Protein AF-A0A7U9DP30-F1 (afdb_monomer_lite)

Organism: NCBI:txid1200984

Foldseek 3Di:
DVQLVVQVVVVDLLSSLCSLLVPLQFDQFQFDLDLVVLVVSLVSLVVSLVVQDDDPVCLLSLLSSLLSNLQSCGLPQDVSNVVSLVSSCVSCVVVVDLSSNLSSLSSVLSQQLNFAQSLVVLLVSLVSQLVSCVVPVVLSSNLSSLLSNLLSCLQLVVVVSNVVSLVVNVVSCVVVVPVVSVLLSLLLVLANLLQPQDPDPCSLVVSLVSLVVSLVVCVVVSRNRCNQQQSLLQNQLSCLQVVHQRDADLPDRNDPVSLLRVLSVCVVVVNLVVSVVSLVPDDQRGSTLQNQSSLLSSLVSCLVNLPLVSLVVSLVRLVSSQSTFHSSSSSRHTNYHSVVSNVSSVVSNVD

Sequence (351 aa):
MTAVQAAEETGDAELTARVIGAYDVPANWTRSDDPALARRLVDAAERTLGALPEGPATEAARCRLLATVALESRGVRSPRGPRAAAEAEGIARRLDDPALLAFALNGVFMQSCTRAGLAPRRDTIGAELVALGARHGLVNYEVLGHLIRLQARSARADFTAADEHATAVDRLAERHERPLVAVFTAWYLALRRAATAGPSAGSHDRAEAAYRSAAARLDGAGMPGLERGLLPLALLGLRLAHGRPAEVDPGADWGPYRPWAEPFALLAEGRGTEARNALRALAEPPPDLLYEALCCAEAALALALDDRPALRRTHDRLLPASGELAGAGSGLLTFGPVDGWLGAIRRALEA

pLDDT: mean 93.94, std 6.69, range [62.94, 98.88]

Structure (mmCIF, N/CA/C/O backbone):
data_AF-A0A7U9DP30-F1
#
_entry.id   AF-A0A7U9DP30-F1
#
loop_
_atom_site.group_PDB
_atom_site.id
_atom_site.type_symbol
_atom_site.label_atom_id
_atom_site.label_alt_id
_atom_site.label_comp_id
_atom_site.label_asym_id
_atom_site.label_entity_id
_atom_site.label_seq_id
_atom_site.pdbx_PDB_ins_code
_atom_site.Cartn_x
_atom_site.Cartn_y
_atom_site.Cartn_z
_atom_site.occupancy
_atom_site.B_iso_or_equiv
_atom_site.auth_seq_id
_atom_site.auth_comp_id
_atom_site.auth_asym_id
_atom_site.auth_atom_id
_atom_site.pdbx_PDB_model_num
ATOM 1 N N . MET A 1 1 ? -4.407 19.926 15.589 1.00 64.38 1 MET A N 1
ATOM 2 C CA . MET A 1 1 ? -3.521 20.002 16.778 1.00 64.38 1 MET A CA 1
ATOM 3 C C . MET A 1 1 ? -4.094 20.833 17.898 1.00 64.38 1 MET A C 1
ATOM 5 O O . MET A 1 1 ? -4.039 20.364 19.020 1.00 64.38 1 MET A O 1
ATOM 9 N N . THR A 1 2 ? -4.659 22.006 17.618 1.00 75.69 2 THR A N 1
ATOM 10 C CA . THR A 1 2 ? -5.193 22.923 18.638 1.00 75.69 2 THR A CA 1
ATOM 11 C C . THR A 1 2 ? -6.136 22.253 19.642 1.00 75.69 2 THR A C 1
ATOM 13 O O . THR A 1 2 ? -5.998 22.501 20.828 1.00 75.69 2 THR A O 1
ATOM 16 N N . ALA A 1 3 ? -7.011 21.333 19.213 1.00 78.06 3 ALA A N 1
ATOM 17 C CA . ALA A 1 3 ? -7.881 20.587 20.133 1.00 78.06 3 ALA A CA 1
ATOM 18 C C . ALA A 1 3 ? -7.135 19.573 21.029 1.00 78.06 3 ALA A C 1
ATOM 20 O O . ALA A 1 3 ? -7.465 19.448 22.200 1.00 78.06 3 ALA A O 1
ATOM 21 N N . VAL A 1 4 ? -6.126 18.865 20.498 1.00 77.00 4 VAL A N 1
ATOM 22 C CA . VAL A 1 4 ? -5.321 17.893 21.270 1.00 77.00 4 VAL A CA 1
ATOM 23 C C . VAL A 1 4 ? -4.427 18.618 22.271 1.00 77.00 4 VAL A C 1
ATOM 25 O O . VAL A 1 4 ? -4.379 18.223 23.425 1.00 77.00 4 VAL A O 1
ATOM 28 N N . GLN A 1 5 ? -3.785 19.714 21.855 1.00 78.25 5 GLN A N 1
ATOM 29 C CA . GLN A 1 5 ? -2.962 20.539 22.744 1.00 78.25 5 GLN A CA 1
ATOM 30 C C . GLN A 1 5 ? -3.802 21.162 23.859 1.00 78.25 5 GLN A C 1
ATOM 32 O O . GLN A 1 5 ? -3.441 21.041 25.021 1.00 78.25 5 GLN A O 1
ATOM 37 N N . ALA A 1 6 ? -4.959 21.738 23.519 1.00 76.94 6 ALA A N 1
ATOM 38 C CA . ALA A 1 6 ? -5.877 22.278 24.516 1.00 76.94 6 ALA A CA 1
ATOM 39 C C . ALA A 1 6 ? -6.366 21.199 25.497 1.00 76.94 6 ALA A C 1
ATOM 41 O O . ALA A 1 6 ? -6.540 21.489 26.674 1.00 76.94 6 ALA A O 1
ATOM 42 N N . ALA A 1 7 ? -6.569 19.956 25.041 1.00 76.44 7 ALA A N 1
ATOM 43 C CA . ALA A 1 7 ? -6.918 18.845 25.923 1.00 76.44 7 ALA A CA 1
ATOM 44 C C . ALA A 1 7 ? -5.744 18.442 26.834 1.00 76.44 7 ALA A C 1
ATOM 46 O O . ALA A 1 7 ? -5.948 18.319 28.040 1.00 76.44 7 ALA A O 1
ATOM 47 N N . GLU A 1 8 ? -4.521 18.323 26.302 1.00 82.38 8 GLU A N 1
ATOM 48 C CA . GLU A 1 8 ? -3.313 18.053 27.101 1.00 82.38 8 GLU A CA 1
ATOM 49 C C . GLU A 1 8 ? -3.095 19.133 28.183 1.00 82.38 8 GLU A C 1
ATOM 51 O O . GLU A 1 8 ? -2.752 18.803 29.317 1.00 82.38 8 GLU A O 1
ATOM 56 N N . GLU A 1 9 ? -3.358 20.409 27.874 1.00 84.75 9 GLU A N 1
ATOM 57 C CA . GLU A 1 9 ? -3.250 21.541 28.812 1.00 84.75 9 GLU A CA 1
ATOM 58 C C . GLU A 1 9 ? -4.217 21.452 30.005 1.00 84.75 9 GLU A C 1
ATOM 60 O O . GLU A 1 9 ? -3.952 22.044 31.052 1.00 84.75 9 GLU A O 1
ATOM 65 N N . THR A 1 10 ? -5.313 20.691 29.894 1.00 79.88 10 THR A N 1
ATOM 66 C CA . THR A 1 10 ? -6.238 20.470 31.020 1.00 79.88 10 THR A CA 1
ATOM 67 C C . THR A 1 10 ? -5.691 19.511 32.079 1.00 79.88 10 THR A C 1
ATOM 69 O O . THR A 1 10 ? -6.198 19.493 33.199 1.00 79.88 10 THR A O 1
ATOM 72 N N . GLY A 1 11 ? -4.689 18.692 31.736 1.00 75.81 11 GLY A N 1
ATOM 73 C CA . GLY A 1 11 ? -4.186 17.616 32.595 1.00 75.81 11 GLY A CA 1
ATOM 74 C C . GLY A 1 11 ? -5.136 16.418 32.760 1.00 75.81 11 GLY A C 1
ATOM 75 O O . GLY A 1 11 ? -4.788 15.474 33.467 1.00 75.81 11 GLY A O 1
ATOM 76 N N . ASP A 1 12 ? -6.307 16.417 32.113 1.00 84.44 12 ASP A N 1
ATOM 77 C CA . ASP A 1 12 ? -7.263 15.305 32.132 1.00 84.44 12 ASP A CA 1
ATOM 78 C C . ASP A 1 12 ? -6.925 14.289 31.023 1.00 84.44 12 ASP A C 1
ATOM 80 O O . ASP A 1 12 ? -7.166 14.507 29.826 1.00 84.44 12 ASP A O 1
ATOM 84 N N . ALA A 1 13 ? -6.345 13.156 31.428 1.00 77.94 13 ALA A N 1
ATOM 85 C CA . ALA A 1 13 ? -5.939 12.088 30.517 1.00 77.94 13 ALA A CA 1
ATOM 86 C C . ALA A 1 13 ? -7.133 11.405 29.828 1.00 77.94 13 ALA A C 1
ATOM 88 O O . ALA A 1 13 ? -7.023 11.018 28.664 1.00 77.94 13 ALA A O 1
ATOM 89 N N . GLU A 1 14 ? -8.287 11.290 30.491 1.00 75.88 14 GLU A N 1
ATOM 90 C CA . GLU A 1 14 ? -9.484 10.692 29.891 1.00 75.88 14 GLU A CA 1
ATOM 91 C C . GLU A 1 14 ? -10.106 11.628 28.851 1.00 75.88 14 GLU A C 1
ATOM 93 O O . GLU A 1 14 ? -10.483 11.187 27.761 1.00 75.88 14 GLU A O 1
ATOM 98 N N . LEU A 1 15 ? -10.174 12.932 29.143 1.00 81.75 15 LEU A N 1
ATOM 99 C CA . LEU A 1 15 ? -10.595 13.940 28.170 1.00 81.75 15 LEU A CA 1
ATOM 100 C C . LEU A 1 15 ? -9.667 13.958 26.955 1.00 81.75 15 LEU A C 1
ATOM 102 O O . LEU A 1 15 ? -10.147 13.937 25.820 1.00 81.75 15 LEU A O 1
ATOM 106 N N . THR A 1 16 ? -8.355 13.938 27.182 1.00 78.69 16 THR A N 1
ATOM 107 C CA . THR A 1 16 ? -7.357 13.894 26.107 1.00 78.69 16 THR A CA 1
ATOM 108 C C . THR A 1 16 ? -7.518 12.636 25.254 1.00 78.69 16 THR A C 1
ATOM 110 O O . THR A 1 16 ? -7.549 12.726 24.025 1.00 78.69 16 THR A O 1
ATOM 113 N N . ALA A 1 17 ? -7.730 11.473 25.880 1.00 71.69 17 ALA A N 1
ATOM 114 C CA . ALA A 1 17 ? -7.980 10.219 25.174 1.00 71.69 17 ALA A CA 1
ATOM 115 C C . ALA A 1 17 ? -9.238 10.279 24.298 1.00 71.69 17 ALA A C 1
ATOM 117 O O . ALA A 1 17 ? -9.214 9.824 23.151 1.00 71.69 17 ALA A O 1
ATOM 118 N N . ARG A 1 18 ? -10.323 10.890 24.796 1.00 78.62 18 ARG A N 1
ATOM 119 C CA . ARG A 1 18 ? -11.538 11.115 24.000 1.00 78.62 18 ARG A CA 1
ATOM 120 C C . ARG A 1 18 ? -11.264 12.003 22.791 1.00 78.62 18 ARG A C 1
ATOM 122 O O . ARG A 1 18 ? -11.704 11.662 21.702 1.00 78.62 18 ARG A O 1
ATOM 129 N N . VAL A 1 19 ? -10.529 13.105 22.956 1.00 82.31 19 VAL A N 1
ATOM 130 C CA . VAL A 1 19 ? -10.223 14.039 21.857 1.00 82.31 19 VAL A CA 1
ATOM 131 C C . VAL A 1 19 ? -9.338 13.389 20.789 1.00 82.31 19 VAL A C 1
ATOM 133 O O . VAL A 1 19 ? -9.596 13.559 19.599 1.00 82.31 19 VAL A O 1
ATOM 136 N N . ILE A 1 20 ? -8.328 12.616 21.193 1.00 80.50 20 ILE A N 1
ATOM 137 C CA . ILE A 1 20 ? -7.451 11.887 20.265 1.00 80.50 20 ILE A CA 1
ATOM 138 C C . ILE A 1 20 ? -8.232 10.797 19.513 1.00 80.50 20 ILE A C 1
ATOM 140 O O . ILE A 1 20 ? -8.084 10.657 18.301 1.00 80.50 20 ILE A O 1
ATOM 144 N N . GLY A 1 21 ? -9.087 10.049 20.216 1.00 71.25 21 GLY A N 1
ATOM 145 C CA . GLY A 1 21 ? -9.860 8.932 19.665 1.00 71.25 21 GLY A CA 1
ATOM 146 C C . GLY A 1 21 ? -11.191 9.305 19.000 1.00 71.25 21 GLY A C 1
ATOM 147 O O . GLY A 1 21 ? -11.950 8.396 18.659 1.00 71.25 21 GLY A O 1
ATOM 148 N N . ALA A 1 22 ? -11.507 10.600 18.866 1.00 72.06 22 ALA A N 1
ATOM 149 C CA . ALA A 1 22 ? -12.763 11.092 18.286 1.00 72.06 22 ALA A CA 1
ATOM 150 C C . ALA A 1 22 ? -12.740 11.201 16.751 1.00 72.06 22 ALA A C 1
ATOM 152 O O . ALA A 1 22 ? -13.797 11.326 16.133 1.00 72.06 22 ALA A O 1
ATOM 153 N N . TYR A 1 23 ? -11.561 11.167 16.122 1.00 62.94 23 TYR A N 1
ATOM 154 C CA . TYR A 1 23 ? -11.445 11.222 14.665 1.00 62.94 23 TYR A CA 1
ATOM 155 C C . TYR A 1 23 ? -11.710 9.840 14.057 1.00 62.94 23 TYR A C 1
ATOM 157 O O . TYR A 1 23 ? -10.818 9.004 13.977 1.00 62.94 23 TYR A O 1
ATOM 165 N N . ASP A 1 24 ? -12.950 9.625 13.615 1.00 64.12 24 ASP A N 1
ATOM 166 C CA . ASP A 1 24 ? -13.451 8.345 13.090 1.00 64.12 24 ASP A CA 1
ATOM 167 C C . ASP A 1 24 ? -13.462 8.282 11.545 1.00 64.12 24 ASP A C 1
ATOM 169 O O . ASP A 1 24 ? -14.330 7.666 10.923 1.00 64.12 24 ASP A O 1
ATOM 173 N N . VAL A 1 25 ? -12.530 8.992 10.896 1.00 78.31 25 VAL A N 1
ATOM 174 C CA . VAL A 1 25 ? -12.340 8.928 9.437 1.00 78.31 25 VAL A CA 1
ATOM 175 C C . VAL A 1 25 ? -11.270 7.876 9.143 1.00 78.31 25 VAL A C 1
ATOM 177 O O . VAL A 1 25 ? -10.103 8.116 9.460 1.00 78.31 25 VAL A O 1
ATOM 180 N N . PRO A 1 26 ? -11.620 6.727 8.537 1.00 86.12 26 PRO A N 1
ATOM 181 C CA . PRO A 1 26 ? -10.658 5.655 8.352 1.00 86.12 26 PRO A CA 1
ATOM 182 C C . PRO A 1 26 ? -9.576 6.007 7.325 1.00 86.12 26 PRO A C 1
ATOM 184 O O . PRO A 1 26 ? -9.831 6.630 6.292 1.00 86.12 26 PRO A O 1
ATOM 187 N N . ALA A 1 27 ? -8.356 5.554 7.586 1.00 90.69 27 ALA A N 1
ATOM 188 C CA . ALA A 1 27 ? -7.211 5.708 6.704 1.00 90.69 27 ALA A CA 1
ATOM 189 C C . ALA A 1 27 ? -7.112 4.555 5.695 1.00 90.69 27 ALA A C 1
ATOM 191 O O . ALA A 1 27 ? -6.973 3.400 6.095 1.00 90.69 27 ALA A O 1
ATOM 192 N N . ASN A 1 28 ? -7.084 4.873 4.395 1.00 92.88 28 ASN A N 1
ATOM 193 C CA . ASN A 1 28 ? -6.850 3.899 3.316 1.00 92.88 28 ASN A CA 1
ATOM 194 C C . ASN A 1 28 ? -5.409 3.916 2.753 1.00 92.88 28 ASN A C 1
ATOM 196 O O . ASN A 1 28 ? -5.013 3.017 2.015 1.00 92.88 28 ASN A O 1
ATOM 200 N N . TRP A 1 29 ? -4.611 4.940 3.077 1.00 94.62 29 TRP A N 1
ATOM 201 C CA . TRP A 1 29 ? -3.264 5.123 2.525 1.00 94.62 29 TRP A CA 1
ATOM 202 C C . TRP A 1 29 ? -2.186 5.115 3.610 1.00 94.62 29 TRP A C 1
ATOM 204 O O . TRP A 1 29 ? -2.364 5.675 4.693 1.00 94.62 29 TRP A O 1
ATOM 214 N N . THR A 1 30 ? -1.054 4.479 3.305 1.00 92.38 30 THR A N 1
ATOM 215 C CA . THR A 1 30 ? 0.023 4.154 4.257 1.00 92.38 30 THR A CA 1
ATOM 216 C C . THR A 1 30 ? 1.071 5.250 4.436 1.00 92.38 30 THR A C 1
ATOM 218 O O . THR A 1 30 ? 1.985 5.091 5.243 1.00 92.38 30 THR A O 1
ATOM 221 N N . ARG A 1 31 ? 0.941 6.375 3.726 1.00 92.31 31 ARG A N 1
ATOM 222 C CA . ARG A 1 31 ? 1.735 7.585 3.963 1.00 92.31 31 ARG A CA 1
ATOM 223 C C . ARG A 1 31 ? 0.829 8.703 4.459 1.00 92.31 31 ARG A C 1
ATOM 225 O O . ARG A 1 31 ? -0.186 8.983 3.834 1.00 92.31 31 ARG A O 1
ATOM 232 N N . SER A 1 32 ? 1.221 9.343 5.559 1.00 89.88 32 SER A N 1
ATOM 233 C CA . SER A 1 32 ? 0.498 10.502 6.087 1.00 89.88 32 SER A CA 1
ATOM 234 C C . SER A 1 32 ? 0.688 11.735 5.203 1.00 89.88 32 SER A C 1
ATOM 236 O O . SER A 1 32 ? 1.800 11.992 4.734 1.00 89.88 32 SER A O 1
ATOM 238 N N . ASP A 1 33 ? -0.377 12.516 5.029 1.00 88.62 33 ASP A N 1
ATOM 239 C CA . ASP A 1 33 ? -0.339 13.806 4.334 1.00 88.62 33 ASP A CA 1
ATOM 240 C C . ASP A 1 33 ? 0.503 14.844 5.096 1.00 88.62 33 ASP A C 1
ATOM 242 O O . ASP A 1 33 ? 1.203 15.648 4.480 1.00 88.62 33 ASP A O 1
ATOM 246 N N . ASP A 1 34 ? 0.520 14.758 6.433 1.00 90.62 34 ASP A N 1
ATOM 247 C CA . ASP A 1 34 ? 1.389 15.543 7.315 1.00 90.62 34 ASP A CA 1
ATOM 248 C C . ASP A 1 34 ? 2.145 14.618 8.298 1.00 90.62 34 ASP A C 1
ATOM 250 O O . ASP A 1 34 ? 1.657 14.290 9.387 1.00 90.62 34 ASP A O 1
ATOM 254 N N . PRO A 1 35 ? 3.371 14.183 7.946 1.00 90.31 35 PRO A N 1
ATOM 255 C CA . PRO A 1 35 ? 4.203 13.351 8.817 1.00 90.31 35 PRO A CA 1
ATOM 256 C C . PRO A 1 35 ? 4.652 14.043 10.113 1.00 90.31 35 PRO A C 1
ATOM 258 O O . PRO A 1 35 ? 5.028 13.376 11.078 1.00 90.31 35 PRO A O 1
ATOM 261 N N . ALA A 1 36 ? 4.687 15.379 10.160 1.00 91.38 36 ALA A N 1
ATOM 262 C CA . ALA A 1 36 ? 5.014 16.099 11.388 1.00 91.38 36 ALA A CA 1
ATOM 263 C C . ALA A 1 36 ? 3.826 16.086 12.353 1.00 91.38 36 ALA A C 1
ATOM 265 O O . ALA A 1 36 ? 4.015 15.873 13.549 1.00 91.38 36 ALA A O 1
ATOM 266 N N . LEU A 1 37 ? 2.612 16.257 11.830 1.00 90.19 37 LEU A N 1
ATOM 267 C CA . LEU A 1 37 ? 1.373 16.097 12.580 1.00 90.19 37 LEU A CA 1
ATOM 268 C C . LEU A 1 37 ? 1.208 14.678 13.118 1.00 90.19 37 LEU A C 1
ATOM 270 O O . LEU A 1 37 ? 0.979 14.533 14.316 1.00 90.19 37 LEU A O 1
ATOM 274 N N . ALA A 1 38 ? 1.395 13.663 12.271 1.00 91.94 38 ALA A N 1
ATOM 275 C CA . ALA A 1 38 ? 1.294 12.261 12.674 1.00 91.94 38 ALA A CA 1
ATOM 276 C C . ALA A 1 38 ? 2.233 11.938 13.848 1.00 91.94 38 ALA A C 1
ATOM 278 O O . ALA A 1 38 ? 1.795 11.401 14.861 1.00 91.94 38 ALA A O 1
ATOM 279 N N . ARG A 1 39 ? 3.505 12.366 13.776 1.00 93.38 39 ARG A N 1
ATOM 280 C CA . ARG A 1 39 ? 4.471 12.191 14.879 1.00 93.38 39 ARG A CA 1
ATOM 281 C C . ARG A 1 39 ? 4.012 12.856 16.173 1.00 93.38 39 ARG A C 1
ATOM 283 O O . ARG A 1 39 ? 4.007 12.207 17.209 1.00 93.38 39 ARG A O 1
ATOM 290 N N . ARG A 1 40 ? 3.570 14.118 16.113 1.00 93.25 40 ARG A N 1
ATOM 291 C CA . ARG A 1 40 ? 3.063 14.818 17.305 1.00 93.25 40 ARG A CA 1
ATOM 292 C C . ARG A 1 40 ? 1.852 14.116 17.917 1.00 93.25 40 ARG A C 1
ATOM 294 O O . ARG A 1 40 ? 1.726 14.105 19.136 1.00 93.25 40 ARG A O 1
ATOM 301 N N . LEU A 1 41 ? 0.974 13.554 17.085 1.00 92.69 41 LEU A N 1
ATOM 302 C CA . LEU A 1 41 ? -0.206 12.823 17.539 1.00 92.69 41 LEU A CA 1
ATOM 303 C C . LEU A 1 41 ? 0.170 11.492 18.204 1.00 92.69 41 LEU A C 1
ATOM 305 O O . LEU A 1 41 ? -0.377 11.182 19.259 1.00 92.69 41 LEU A O 1
ATOM 309 N N . VAL A 1 42 ? 1.139 10.756 17.648 1.00 94.88 42 VAL A N 1
ATOM 310 C CA . VAL A 1 42 ? 1.708 9.555 18.287 1.00 94.88 42 VAL A CA 1
ATOM 311 C C . VAL A 1 42 ? 2.325 9.909 19.638 1.00 94.88 42 VAL A C 1
ATOM 313 O O . VAL A 1 42 ? 1.983 9.282 20.636 1.00 94.88 42 VAL A O 1
ATOM 316 N N . ASP A 1 43 ? 3.166 10.944 19.695 1.00 94.81 43 ASP A N 1
ATOM 317 C CA . ASP A 1 43 ? 3.830 11.345 20.938 1.00 94.81 43 ASP A CA 1
ATOM 318 C C . ASP A 1 43 ? 2.810 11.760 22.017 1.00 94.81 43 ASP A C 1
ATOM 320 O O . ASP A 1 43 ? 2.985 11.442 23.193 1.00 94.81 43 ASP A O 1
ATOM 324 N N . ALA A 1 44 ? 1.736 12.463 21.632 1.00 94.06 44 ALA A N 1
ATOM 325 C CA . ALA A 1 44 ? 0.640 12.811 22.538 1.00 94.06 44 ALA A CA 1
ATOM 326 C C . ALA A 1 44 ? -0.107 11.565 23.025 1.00 94.06 44 ALA A C 1
ATOM 328 O O . ALA A 1 44 ? -0.290 11.396 24.227 1.00 94.06 44 ALA A O 1
ATOM 329 N N . ALA A 1 45 ? -0.464 10.651 22.119 1.00 94.44 45 ALA A N 1
ATOM 330 C CA . ALA A 1 45 ? -1.161 9.422 22.476 1.00 94.44 45 ALA A CA 1
ATOM 331 C C . ALA A 1 45 ? -0.331 8.532 23.420 1.00 94.44 45 ALA A C 1
ATOM 333 O O . ALA A 1 45 ? -0.875 7.994 24.381 1.00 94.44 45 ALA A O 1
ATOM 334 N N . GLU A 1 46 ? 0.982 8.418 23.200 1.00 95.44 46 GLU A N 1
ATOM 335 C CA . GLU A 1 46 ? 1.896 7.677 24.080 1.00 95.44 46 GLU A CA 1
ATOM 336 C C . GLU A 1 46 ? 2.009 8.327 25.471 1.00 95.44 46 GLU A C 1
ATOM 338 O O . GLU A 1 46 ? 1.969 7.621 26.481 1.00 95.44 46 GLU A O 1
ATOM 343 N N . ARG A 1 47 ? 2.078 9.666 25.555 1.00 95.62 47 ARG A N 1
ATOM 344 C CA . ARG A 1 47 ? 2.033 10.374 26.848 1.00 95.62 47 ARG A CA 1
ATOM 345 C C . ARG A 1 47 ? 0.713 10.139 27.576 1.00 95.62 47 ARG A C 1
ATOM 347 O O . ARG A 1 47 ? 0.729 9.834 28.766 1.00 95.62 47 ARG A O 1
ATOM 354 N N . THR A 1 48 ? -0.416 10.241 26.874 1.00 94.75 48 THR A N 1
ATOM 355 C CA . THR A 1 48 ? -1.739 9.987 27.458 1.00 94.75 48 THR A CA 1
ATOM 356 C C . THR A 1 48 ? -1.871 8.539 27.926 1.00 94.75 48 THR A C 1
ATOM 358 O O . THR A 1 48 ? -2.378 8.311 29.019 1.00 94.75 48 THR A O 1
ATOM 361 N N . LEU A 1 49 ? -1.354 7.564 27.167 1.00 95.06 49 LEU A N 1
ATOM 362 C CA . LEU A 1 49 ? -1.317 6.154 27.575 1.00 95.06 49 LEU A CA 1
ATOM 363 C C . LEU A 1 49 ? -0.549 5.946 28.883 1.00 95.06 49 LEU A C 1
ATOM 365 O O . LEU A 1 49 ? -0.985 5.153 29.711 1.00 95.06 49 LEU A O 1
ATOM 369 N N . GLY A 1 50 ? 0.569 6.653 29.074 1.00 94.50 50 GLY A N 1
ATOM 370 C CA . GLY A 1 50 ? 1.363 6.581 30.304 1.00 94.50 50 GLY A CA 1
ATOM 371 C C . GLY A 1 50 ? 0.701 7.229 31.526 1.00 94.50 50 GLY A C 1
ATOM 372 O O . GLY A 1 50 ? 1.057 6.890 32.650 1.00 94.50 50 GLY A O 1
ATOM 373 N N . ALA A 1 51 ? -0.251 8.144 31.317 1.00 93.81 51 ALA A N 1
ATOM 374 C CA . ALA A 1 51 ? -0.979 8.842 32.378 1.00 93.81 51 ALA A CA 1
ATOM 375 C C . ALA A 1 51 ? -2.369 8.245 32.672 1.00 93.81 51 ALA A C 1
ATOM 377 O O . ALA A 1 51 ? -2.998 8.615 33.664 1.00 93.81 51 ALA A O 1
ATOM 378 N N . LEU A 1 52 ? -2.869 7.353 31.811 1.00 93.06 52 LEU A N 1
ATOM 379 C CA . LEU A 1 52 ? -4.195 6.757 31.943 1.00 93.06 52 LEU A CA 1
ATOM 380 C C . LEU A 1 52 ? -4.223 5.778 33.137 1.00 93.06 52 LEU A C 1
ATOM 382 O O . LEU A 1 52 ? -3.371 4.888 33.193 1.00 93.06 52 LEU A O 1
ATOM 386 N N . PRO A 1 53 ? -5.195 5.880 34.065 1.00 90.75 53 PRO A N 1
ATOM 387 C CA . PRO A 1 53 ? -5.336 4.914 35.152 1.00 90.75 53 PRO A CA 1
ATOM 388 C C . PRO A 1 53 ? -5.534 3.492 34.623 1.00 90.75 53 PRO A C 1
ATOM 390 O O . PRO A 1 53 ? -6.245 3.285 33.638 1.00 90.75 53 PRO A O 1
ATOM 393 N N . GLU A 1 54 ? -4.950 2.501 35.292 1.00 88.69 54 GLU A N 1
ATOM 394 C CA . GLU A 1 54 ? -5.219 1.097 34.983 1.00 88.69 54 GLU A CA 1
ATOM 395 C C . GLU A 1 54 ? -6.597 0.686 35.514 1.00 88.69 54 GLU A C 1
ATOM 397 O O . GLU A 1 54 ? -6.942 0.950 36.667 1.00 88.69 54 GLU A O 1
ATOM 402 N N . GLY A 1 55 ? -7.386 0.007 34.683 1.00 88.00 55 GLY A N 1
ATOM 403 C CA . GLY A 1 55 ? -8.629 -0.620 35.114 1.00 88.00 55 GLY A CA 1
ATOM 404 C C . GLY A 1 55 ? -9.640 -0.819 33.985 1.00 88.00 55 GLY A C 1
ATOM 405 O O . GLY A 1 55 ? -9.483 -0.260 32.899 1.00 88.00 55 GLY A O 1
ATOM 406 N N . PRO A 1 56 ? -10.720 -1.580 34.236 1.00 88.44 56 PRO A N 1
ATOM 407 C CA . PRO A 1 56 ? -11.736 -1.869 33.221 1.00 88.44 56 PRO A CA 1
ATOM 408 C C . PRO A 1 56 ? -12.409 -0.610 32.652 1.00 88.44 56 PRO A C 1
ATOM 410 O O . PRO A 1 56 ? -12.754 -0.563 31.476 1.00 88.44 56 PRO A O 1
ATOM 413 N N . ALA A 1 57 ? -12.564 0.437 33.472 1.00 89.75 57 ALA A N 1
ATOM 414 C CA . ALA A 1 57 ? -13.217 1.684 33.071 1.00 89.75 57 ALA A CA 1
ATOM 415 C C . ALA A 1 57 ? -12.450 2.455 31.977 1.00 89.75 57 ALA A C 1
ATOM 417 O O . ALA A 1 57 ? -13.057 3.215 31.226 1.00 89.75 57 ALA A O 1
ATOM 418 N N . THR A 1 58 ? -11.135 2.248 31.861 1.00 92.38 58 THR A N 1
ATOM 419 C CA . THR A 1 58 ? -10.263 2.972 30.925 1.00 92.38 58 THR A CA 1
ATOM 420 C C . THR A 1 58 ? -9.822 2.118 29.732 1.00 92.38 58 THR A C 1
ATOM 422 O O . THR A 1 58 ? -9.188 2.644 28.814 1.00 92.38 58 THR A O 1
ATOM 425 N N . GLU A 1 59 ? -10.187 0.829 29.670 1.00 94.25 59 GLU A N 1
ATOM 426 C CA . GLU A 1 59 ? -9.759 -0.080 28.592 1.00 94.25 59 GLU A CA 1
ATOM 427 C C . GLU A 1 59 ? -10.180 0.415 27.200 1.00 94.25 59 GLU A C 1
ATOM 429 O O . GLU A 1 59 ? -9.381 0.378 26.263 1.00 94.25 59 GLU A O 1
ATOM 434 N N . ALA A 1 60 ? -11.396 0.951 27.056 1.00 94.12 60 ALA A N 1
ATOM 435 C CA . ALA A 1 60 ? -11.858 1.500 25.781 1.00 94.12 60 ALA A CA 1
ATOM 436 C C . ALA A 1 60 ? -11.021 2.716 25.336 1.00 94.12 60 ALA A C 1
ATOM 438 O O . ALA A 1 60 ? -10.662 2.837 24.163 1.00 94.12 60 ALA A O 1
ATOM 439 N N . ALA A 1 61 ? -10.661 3.600 26.272 1.00 94.62 61 ALA A N 1
ATOM 440 C CA . ALA A 1 61 ? -9.804 4.754 26.002 1.00 94.62 61 ALA A CA 1
ATOM 441 C C . ALA A 1 61 ? -8.375 4.319 25.639 1.00 94.62 61 ALA A C 1
ATOM 443 O O . ALA A 1 61 ? -7.814 4.804 24.654 1.00 94.62 61 ALA A O 1
ATOM 444 N N . ARG A 1 62 ? -7.820 3.340 26.367 1.00 96.88 62 ARG A N 1
ATOM 445 C CA . ARG A 1 62 ? -6.522 2.723 26.059 1.00 96.88 62 ARG A CA 1
ATOM 446 C C . ARG A 1 62 ? -6.509 2.141 24.646 1.00 96.88 62 ARG A C 1
ATOM 448 O O . ARG A 1 62 ? -5.584 2.407 23.883 1.00 96.88 62 ARG A O 1
ATOM 455 N N . CYS A 1 63 ? -7.548 1.393 24.282 1.00 96.62 63 CYS A N 1
ATOM 456 C CA . CYS A 1 63 ? -7.692 0.817 22.950 1.00 96.62 63 CYS A CA 1
ATOM 457 C C . CYS A 1 63 ? -7.682 1.888 21.856 1.00 96.62 63 CYS A C 1
ATOM 459 O O . CYS A 1 63 ? -6.967 1.739 20.867 1.00 96.62 63 CYS A O 1
ATOM 461 N N . ARG A 1 64 ? -8.435 2.983 22.035 1.00 95.75 64 ARG A N 1
ATOM 462 C CA . ARG A 1 64 ? -8.455 4.094 21.070 1.00 95.75 64 ARG A CA 1
ATOM 463 C C . ARG A 1 64 ? -7.076 4.724 20.916 1.00 95.75 64 ARG A C 1
ATOM 465 O O . ARG A 1 64 ? -6.612 4.888 19.796 1.00 95.75 64 ARG A O 1
ATOM 472 N N . LEU A 1 65 ? -6.389 5.012 22.018 1.00 96.38 65 LEU A N 1
ATOM 473 C CA . LEU A 1 65 ? -5.043 5.582 21.970 1.00 96.38 65 LEU A CA 1
ATOM 474 C C . LEU A 1 65 ? -4.048 4.660 21.245 1.00 96.38 65 LEU A C 1
ATOM 476 O O . LEU A 1 65 ? -3.296 5.122 20.389 1.00 96.38 65 LEU A O 1
ATOM 480 N N . LEU A 1 66 ? -4.069 3.355 21.531 1.00 97.88 66 LEU A N 1
ATOM 481 C CA . LEU A 1 66 ? -3.218 2.369 20.855 1.00 97.88 66 LEU A CA 1
ATOM 482 C C . LEU A 1 66 ? -3.547 2.245 19.361 1.00 97.88 66 LEU A C 1
ATOM 484 O O . LEU A 1 66 ? -2.637 2.198 18.534 1.00 97.88 66 LEU A O 1
ATOM 488 N N . ALA A 1 67 ? -4.831 2.239 18.998 1.00 96.69 67 ALA A N 1
ATOM 489 C CA . ALA A 1 67 ? -5.259 2.238 17.603 1.00 96.69 67 ALA A CA 1
ATOM 490 C C . ALA A 1 67 ? -4.798 3.512 16.869 1.00 96.69 67 ALA A C 1
ATOM 492 O O . ALA A 1 67 ? -4.312 3.416 15.742 1.00 96.69 67 ALA A O 1
ATOM 493 N N . THR A 1 68 ? -4.831 4.680 17.522 1.00 95.69 68 THR A N 1
ATOM 494 C CA . THR A 1 68 ? -4.254 5.918 16.979 1.00 95.69 68 THR A CA 1
ATOM 495 C C . THR A 1 68 ? -2.742 5.802 16.792 1.00 95.69 68 THR A C 1
ATOM 497 O O . THR A 1 68 ? -2.241 6.131 15.718 1.00 95.69 68 THR A O 1
ATOM 500 N N . VAL A 1 69 ? -1.998 5.289 17.781 1.00 97.00 69 VAL A N 1
ATOM 501 C CA . VAL A 1 69 ? -0.546 5.053 17.643 1.00 97.00 69 VAL A CA 1
ATOM 502 C C . VAL A 1 69 ? -0.260 4.125 16.461 1.00 97.00 69 VAL A C 1
ATOM 504 O O . VAL A 1 69 ? 0.641 4.398 15.666 1.00 97.00 69 VAL A O 1
ATOM 507 N N . ALA A 1 70 ? -1.038 3.052 16.311 1.00 96.94 70 ALA A N 1
ATOM 508 C CA . ALA A 1 70 ? -0.922 2.120 15.199 1.00 96.94 70 ALA A CA 1
ATOM 509 C C . ALA A 1 70 ? -1.182 2.789 13.844 1.00 96.94 70 ALA A C 1
ATOM 511 O O . ALA A 1 70 ? -0.404 2.601 12.909 1.00 96.94 70 ALA A O 1
ATOM 512 N N . LEU A 1 71 ? -2.249 3.578 13.729 1.00 95.31 71 LEU A N 1
ATOM 513 C CA . LEU A 1 71 ? -2.631 4.245 12.488 1.00 95.31 71 LEU A CA 1
ATOM 514 C C . LEU A 1 71 ? -1.617 5.324 12.093 1.00 95.31 71 LEU A C 1
ATOM 516 O O . LEU A 1 71 ? -1.153 5.351 10.954 1.00 95.31 71 LEU A O 1
ATOM 520 N N . GLU A 1 72 ? -1.219 6.180 13.030 1.00 95.00 72 GLU A N 1
ATOM 521 C CA . GLU A 1 72 ? -0.363 7.338 12.751 1.00 95.00 72 GLU A CA 1
ATOM 522 C C . GLU A 1 72 ? 1.125 6.980 12.633 1.00 95.00 72 GLU A C 1
ATOM 524 O O . GLU A 1 72 ? 1.901 7.718 12.026 1.00 95.00 72 GLU A O 1
ATOM 529 N N . SER A 1 73 ? 1.523 5.795 13.110 1.00 95.44 73 SER A N 1
ATOM 530 C CA . SER A 1 73 ? 2.857 5.222 12.867 1.00 95.44 73 SER A CA 1
ATOM 531 C C . SER A 1 73 ? 2.984 4.503 11.511 1.00 95.44 73 SER A C 1
ATOM 533 O O . SER A 1 73 ? 3.970 3.798 11.277 1.00 95.44 73 SER A O 1
ATOM 535 N N . ARG A 1 74 ? 1.988 4.609 10.620 1.00 93.88 74 ARG A N 1
ATOM 536 C CA . ARG A 1 74 ? 2.004 4.004 9.272 1.00 93.88 74 ARG A CA 1
ATOM 537 C C . ARG A 1 74 ? 3.228 4.417 8.452 1.00 93.88 74 ARG A C 1
ATOM 539 O O . ARG A 1 74 ? 3.702 5.549 8.539 1.00 93.88 74 ARG A O 1
ATOM 546 N N . GLY A 1 75 ? 3.739 3.490 7.642 1.00 92.12 75 GLY A N 1
ATOM 547 C CA . GLY A 1 75 ? 4.864 3.749 6.738 1.00 92.12 75 GLY A CA 1
ATOM 548 C C . GLY A 1 75 ? 6.212 3.987 7.434 1.00 92.12 75 GLY A C 1
ATOM 549 O O . GLY A 1 75 ? 7.186 4.334 6.768 1.00 92.12 75 GLY A O 1
ATOM 550 N N . VAL A 1 76 ? 6.305 3.784 8.755 1.00 92.12 76 VAL A N 1
ATOM 551 C CA . VAL A 1 76 ? 7.548 3.910 9.530 1.00 92.12 76 VAL A CA 1
ATOM 552 C C . VAL A 1 76 ? 8.020 2.531 9.983 1.00 92.12 76 VAL A C 1
ATOM 554 O O . VAL A 1 76 ? 7.273 1.756 10.576 1.00 92.12 76 VAL A O 1
ATOM 557 N N . ARG A 1 77 ? 9.297 2.216 9.737 1.00 92.44 77 ARG A N 1
ATOM 558 C CA . ARG A 1 77 ? 9.918 0.952 10.165 1.00 92.44 77 ARG A CA 1
ATOM 559 C C . ARG A 1 77 ? 10.209 0.987 11.668 1.00 92.44 77 ARG A C 1
ATOM 561 O O . ARG A 1 77 ? 11.296 1.358 12.096 1.00 92.44 77 ARG A O 1
ATOM 568 N N . SER A 1 78 ? 9.221 0.618 12.473 1.00 92.31 78 SER A N 1
ATOM 569 C CA . SER A 1 78 ? 9.323 0.596 13.933 1.00 92.31 78 SER A CA 1
ATOM 570 C C . SER A 1 78 ? 8.451 -0.517 14.513 1.00 92.31 78 SER A C 1
ATOM 572 O O . SER A 1 78 ? 7.359 -0.752 13.998 1.00 92.31 78 SER A O 1
ATOM 574 N N . PRO A 1 79 ? 8.863 -1.183 15.610 1.00 93.94 79 PRO A N 1
ATOM 575 C CA . PRO A 1 79 ? 8.005 -2.150 16.289 1.00 93.94 79 PRO A CA 1
ATOM 576 C C . PRO A 1 79 ? 6.823 -1.493 17.020 1.00 93.94 79 PRO A C 1
ATOM 578 O O . PRO A 1 79 ? 5.914 -2.209 17.432 1.00 93.94 79 PRO A O 1
ATOM 581 N N . ARG A 1 80 ? 6.822 -0.161 17.201 1.00 94.12 80 ARG A N 1
ATOM 582 C CA . ARG A 1 80 ? 5.781 0.563 17.954 1.00 94.12 80 ARG A CA 1
ATOM 583 C C . ARG A 1 80 ? 4.396 0.396 17.331 1.00 94.12 80 ARG A C 1
ATOM 585 O O . ARG A 1 80 ? 3.491 -0.078 18.007 1.00 94.12 80 ARG A O 1
ATOM 592 N N . GLY A 1 81 ? 4.266 0.696 16.037 1.00 96.12 81 GLY A N 1
ATOM 593 C CA . GLY A 1 81 ? 3.000 0.589 15.305 1.00 96.12 81 GLY A CA 1
ATOM 594 C C . GLY A 1 81 ? 2.390 -0.818 15.364 1.00 96.12 81 GLY A C 1
ATOM 595 O O . GLY A 1 81 ? 1.269 -0.960 15.850 1.00 96.12 81 GLY A O 1
ATOM 596 N N . PRO A 1 82 ? 3.114 -1.880 14.954 1.00 96.88 82 PRO A N 1
ATOM 597 C CA . PRO A 1 82 ? 2.592 -3.247 14.992 1.00 96.88 82 PRO A CA 1
ATOM 598 C C . PRO A 1 82 ? 2.223 -3.744 16.396 1.00 96.88 82 PRO A C 1
ATOM 600 O O . PRO A 1 82 ? 1.249 -4.481 16.538 1.00 96.88 82 PRO A O 1
ATOM 603 N N . ARG A 1 83 ? 2.971 -3.346 17.437 1.00 97.75 83 ARG A N 1
ATOM 604 C CA . ARG A 1 83 ? 2.638 -3.693 18.830 1.00 97.75 83 ARG A CA 1
ATOM 605 C C . ARG A 1 83 ? 1.354 -3.010 19.282 1.00 97.75 83 ARG A C 1
ATOM 607 O O . ARG A 1 83 ? 0.472 -3.686 19.799 1.00 97.75 83 ARG A O 1
ATOM 614 N N . ALA A 1 84 ? 1.234 -1.707 19.028 1.00 98.19 84 ALA A N 1
ATOM 615 C CA . ALA A 1 84 ? 0.034 -0.952 19.362 1.00 98.19 84 ALA A CA 1
ATOM 616 C C . ALA A 1 84 ? -1.200 -1.498 18.623 1.00 98.19 84 ALA A C 1
ATOM 618 O O . ALA A 1 84 ? -2.256 -1.646 19.229 1.00 98.19 84 ALA A O 1
ATOM 619 N N . ALA A 1 85 ? -1.048 -1.895 17.354 1.00 98.12 85 ALA A N 1
ATOM 620 C CA . ALA A 1 85 ? -2.121 -2.506 16.569 1.00 98.12 85 ALA A CA 1
ATOM 621 C C . ALA A 1 85 ? -2.614 -3.822 17.189 1.00 98.12 85 ALA A C 1
ATOM 623 O O . ALA A 1 85 ? -3.816 -4.012 17.356 1.00 98.12 85 ALA A O 1
ATOM 624 N N . ALA A 1 86 ? -1.687 -4.715 17.553 1.00 98.31 86 ALA A N 1
ATOM 625 C CA . ALA A 1 86 ? -2.023 -6.005 18.152 1.00 98.31 86 ALA A CA 1
ATOM 626 C C . ALA A 1 86 ? -2.678 -5.852 19.535 1.00 98.31 86 ALA A C 1
ATOM 628 O O . ALA A 1 86 ? -3.631 -6.563 19.852 1.00 98.31 86 ALA A O 1
ATOM 629 N N . GLU A 1 87 ? -2.190 -4.918 20.356 1.00 98.38 87 GLU A N 1
ATOM 630 C CA . GLU A 1 87 ? -2.769 -4.654 21.675 1.00 98.38 87 GLU A CA 1
ATOM 631 C C . GLU A 1 87 ? -4.165 -4.022 21.562 1.00 98.38 87 GLU A C 1
ATOM 633 O O . GLU A 1 87 ? -5.087 -4.471 22.243 1.00 98.38 87 GLU A O 1
ATOM 638 N N . ALA A 1 88 ? -4.349 -3.047 20.663 1.00 98.31 88 ALA A N 1
ATOM 639 C CA . ALA A 1 88 ? -5.651 -2.439 20.394 1.00 98.31 88 ALA A CA 1
ATOM 640 C C . ALA A 1 88 ? -6.673 -3.475 19.908 1.00 98.31 88 ALA A C 1
ATOM 642 O O . ALA A 1 88 ? -7.767 -3.558 20.458 1.00 98.31 88 ALA A O 1
ATOM 643 N N . GLU A 1 89 ? -6.310 -4.313 18.931 1.00 98.56 89 GLU A N 1
ATOM 644 C CA . GLU A 1 89 ? -7.182 -5.389 18.449 1.00 98.56 89 GLU A CA 1
ATOM 645 C C . GLU A 1 89 ? -7.564 -6.342 19.591 1.00 98.56 89 GLU A C 1
ATOM 647 O O . GLU A 1 89 ? -8.738 -6.667 19.771 1.00 98.56 89 GLU A O 1
ATOM 652 N N . GLY A 1 90 ? -6.588 -6.746 20.409 1.00 98.25 90 GLY A N 1
ATOM 653 C CA . GLY A 1 90 ? -6.823 -7.621 21.553 1.00 98.25 90 GLY A CA 1
ATOM 654 C C . GLY A 1 90 ? -7.774 -7.019 22.590 1.00 98.25 90 GLY A C 1
ATOM 655 O O . GLY A 1 90 ? -8.620 -7.740 23.117 1.00 98.25 90 GLY A O 1
ATOM 656 N N . ILE A 1 91 ? -7.655 -5.722 22.895 1.00 97.88 91 ILE A N 1
ATOM 657 C CA . ILE A 1 91 ? -8.574 -5.027 23.811 1.00 97.88 91 ILE A CA 1
ATOM 658 C C . ILE A 1 91 ? -9.969 -4.925 23.187 1.00 97.88 91 ILE A C 1
ATOM 660 O O . ILE A 1 91 ? -10.944 -5.320 23.823 1.00 97.88 91 ILE A O 1
ATOM 664 N N . ALA A 1 92 ? -10.073 -4.465 21.938 1.00 97.62 92 ALA A N 1
ATOM 665 C CA . ALA A 1 92 ? -11.354 -4.297 21.257 1.00 97.62 92 ALA A CA 1
ATOM 666 C C . ALA A 1 92 ? -12.154 -5.606 21.184 1.00 97.62 92 ALA A C 1
ATOM 668 O O . ALA A 1 92 ? -13.351 -5.614 21.462 1.00 97.62 92 ALA A O 1
ATOM 669 N N . ARG A 1 93 ? -11.483 -6.730 20.890 1.00 97.94 93 ARG A N 1
ATOM 670 C CA . ARG A 1 93 ? -12.119 -8.057 20.874 1.00 97.94 93 ARG A CA 1
ATOM 671 C C . ARG A 1 93 ? -12.618 -8.503 22.250 1.00 97.94 93 ARG A C 1
ATOM 673 O O . ARG A 1 93 ? -13.640 -9.171 22.314 1.00 97.94 93 ARG A O 1
ATOM 680 N N . ARG A 1 94 ? -11.926 -8.157 23.345 1.00 97.38 94 ARG A N 1
ATOM 681 C CA . ARG A 1 94 ? -12.386 -8.485 24.711 1.00 97.38 94 ARG A CA 1
ATOM 682 C C . ARG A 1 94 ? -13.579 -7.643 25.149 1.00 97.38 94 ARG A C 1
ATOM 684 O O . ARG A 1 94 ? -14.426 -8.149 25.875 1.00 97.38 94 ARG A O 1
ATOM 691 N N . LEU A 1 95 ? -13.615 -6.378 24.735 1.00 96.94 95 LEU A N 1
ATOM 692 C CA . LEU A 1 95 ? -14.704 -5.458 25.061 1.00 96.94 95 LEU A CA 1
ATOM 693 C C . LEU A 1 95 ? -15.979 -5.721 24.247 1.00 96.94 95 LEU A C 1
ATOM 695 O O . LEU A 1 95 ? -17.027 -5.206 24.619 1.00 96.94 95 LEU A O 1
ATOM 699 N N . ASP A 1 96 ? -15.888 -6.504 23.165 1.00 95.56 96 ASP A N 1
ATOM 700 C CA . ASP A 1 96 ? -17.000 -6.823 22.255 1.00 95.56 96 ASP A CA 1
ATOM 701 C C . ASP A 1 96 ? -17.725 -5.564 21.731 1.00 95.56 96 ASP A C 1
ATOM 703 O O . ASP A 1 96 ? -18.941 -5.539 21.552 1.00 95.56 96 ASP A O 1
ATOM 707 N N . ASP A 1 97 ? -16.961 -4.489 21.494 1.00 94.94 97 ASP A N 1
ATOM 708 C CA . ASP A 1 97 ? -17.446 -3.232 20.913 1.00 94.94 97 ASP A CA 1
ATOM 709 C C . ASP A 1 97 ? -17.136 -3.206 19.399 1.00 94.94 97 ASP A C 1
ATOM 711 O O . ASP A 1 97 ? -15.966 -3.089 19.009 1.00 94.94 97 ASP A O 1
ATOM 715 N N . PRO A 1 98 ? -18.159 -3.280 18.522 1.00 95.38 98 PRO A N 1
ATOM 716 C CA . PRO A 1 98 ? -17.977 -3.287 17.073 1.00 95.38 98 PRO A CA 1
ATOM 717 C C . PRO A 1 98 ? -17.300 -2.033 16.515 1.00 95.38 98 PRO A C 1
ATOM 719 O O . PRO A 1 98 ? -16.484 -2.130 15.601 1.00 95.38 98 PRO A O 1
ATOM 722 N N . ALA A 1 99 ? -17.616 -0.848 17.038 1.00 93.94 99 ALA A N 1
ATOM 723 C CA . ALA A 1 99 ? -17.026 0.392 16.539 1.00 93.94 99 ALA A CA 1
ATOM 724 C C . ALA A 1 99 ? -15.548 0.474 16.933 1.00 93.94 99 ALA A C 1
ATOM 726 O O . ALA A 1 99 ? -14.696 0.856 16.128 1.00 93.94 99 ALA A O 1
ATOM 727 N N . LEU A 1 100 ? -15.230 0.053 18.158 1.00 95.56 100 LEU A N 1
ATOM 728 C CA . LEU A 1 100 ? -13.858 0.013 18.643 1.00 95.56 100 LEU A CA 1
ATOM 729 C C . LEU A 1 100 ? -13.012 -1.026 17.896 1.00 95.56 100 LEU A C 1
ATOM 731 O O . LEU A 1 100 ? -11.858 -0.749 17.562 1.00 95.56 100 LEU A O 1
ATOM 735 N N . LEU A 1 101 ? -13.587 -2.192 17.583 1.00 98.19 101 LEU A N 1
ATOM 736 C CA . LEU A 1 101 ? -12.927 -3.209 16.768 1.00 98.19 101 LEU A CA 1
ATOM 737 C C . LEU A 1 101 ? -12.674 -2.707 15.344 1.00 98.19 101 LEU A C 1
ATOM 739 O O . LEU A 1 101 ? -11.568 -2.884 14.837 1.00 98.19 101 LEU A O 1
ATOM 743 N N . ALA A 1 102 ? -13.641 -2.026 14.723 1.00 97.50 102 ALA A N 1
ATOM 744 C CA . ALA A 1 102 ? -13.462 -1.438 13.396 1.00 97.50 102 ALA A CA 1
ATOM 745 C C . ALA A 1 102 ? -12.298 -0.429 13.370 1.00 97.50 102 ALA A C 1
ATOM 747 O O . ALA A 1 102 ? -11.432 -0.490 12.491 1.00 97.50 102 ALA A O 1
ATOM 748 N N . PHE A 1 103 ? -12.223 0.441 14.384 1.00 96.25 103 PHE A N 1
ATOM 749 C CA . PHE A 1 103 ? -11.134 1.408 14.538 1.00 96.25 103 PHE A CA 1
ATOM 750 C C . PHE A 1 103 ? -9.773 0.724 14.741 1.00 96.25 103 PHE A C 1
ATOM 752 O O . PHE A 1 103 ? -8.797 1.058 14.064 1.00 96.25 103 PHE A O 1
ATOM 759 N N . ALA A 1 104 ? -9.703 -0.293 15.607 1.00 97.94 104 ALA A N 1
ATOM 760 C CA . ALA A 1 104 ? -8.482 -1.068 15.824 1.00 97.94 104 ALA A CA 1
ATOM 761 C C . ALA A 1 104 ? -8.017 -1.785 14.543 1.00 97.94 104 ALA A C 1
ATOM 763 O O . ALA A 1 104 ? -6.833 -1.729 14.198 1.00 97.94 104 ALA A O 1
ATOM 764 N N . LEU A 1 105 ? -8.940 -2.389 13.787 1.00 98.56 105 LEU A N 1
ATOM 765 C CA . LEU A 1 105 ? -8.646 -3.065 12.521 1.00 98.56 105 LEU A CA 1
ATOM 766 C C . LEU A 1 105 ? -8.099 -2.110 11.451 1.00 98.56 105 LEU A C 1
ATOM 768 O O . LEU A 1 105 ? -7.273 -2.529 10.637 1.00 98.56 105 LEU A O 1
ATOM 772 N N . ASN A 1 106 ? -8.464 -0.822 11.469 1.00 97.88 106 ASN A N 1
ATOM 773 C CA . ASN A 1 106 ? -7.824 0.157 10.592 1.00 97.88 106 ASN A CA 1
ATOM 774 C C . ASN A 1 106 ? -6.329 0.325 10.921 1.00 97.88 106 ASN A C 1
ATOM 776 O O . ASN A 1 106 ? -5.500 0.334 10.006 1.00 97.88 106 ASN A O 1
ATOM 780 N N . GLY A 1 107 ? -5.973 0.391 12.207 1.00 96.94 107 GLY A N 1
ATOM 781 C CA . GLY A 1 107 ? -4.579 0.383 12.658 1.00 96.94 107 GLY A CA 1
ATOM 782 C C . GLY A 1 107 ? -3.847 -0.903 12.257 1.00 96.94 107 GLY A C 1
ATOM 783 O O . GLY A 1 107 ? -2.730 -0.845 11.741 1.00 96.94 107 GLY A O 1
ATOM 784 N N . VAL A 1 108 ? -4.492 -2.066 12.402 1.00 98.44 108 VAL A N 1
ATOM 785 C CA . VAL A 1 108 ? -3.939 -3.361 11.959 1.00 98.44 108 VAL A CA 1
ATOM 786 C C . VAL A 1 108 ? -3.680 -3.370 10.450 1.00 98.44 108 VAL A C 1
ATOM 788 O O . VAL A 1 108 ? -2.613 -3.812 10.017 1.00 98.44 108 VAL A O 1
ATOM 791 N N . PHE A 1 109 ? -4.603 -2.838 9.646 1.00 98.50 109 PHE A N 1
ATOM 792 C CA . PHE A 1 109 ? -4.416 -2.683 8.204 1.00 98.50 109 PHE A CA 1
ATOM 793 C C . PHE A 1 109 ? -3.212 -1.785 7.879 1.00 98.50 109 PHE A C 1
ATOM 795 O O . PHE A 1 109 ? -2.335 -2.201 7.117 1.00 98.50 109 PHE A O 1
ATOM 802 N N . MET A 1 110 ? -3.089 -0.615 8.509 1.00 97.06 110 MET A N 1
ATOM 803 C CA . MET A 1 110 ? -1.942 0.286 8.309 1.00 97.06 110 MET A CA 1
ATOM 804 C C . MET A 1 110 ? -0.590 -0.359 8.650 1.00 97.06 110 MET A C 1
ATOM 806 O O . MET A 1 110 ? 0.433 0.013 8.079 1.00 97.06 110 MET A O 1
ATOM 810 N N . GLN A 1 111 ? -0.585 -1.360 9.533 1.00 97.38 111 GLN A N 1
ATOM 811 C CA . GLN A 1 111 ? 0.607 -2.099 9.963 1.00 97.38 111 GLN A CA 1
ATOM 812 C C . GLN A 1 111 ? 0.782 -3.455 9.253 1.00 97.38 111 GLN A C 1
ATOM 814 O O . GLN A 1 111 ? 1.623 -4.271 9.635 1.00 97.38 111 GLN A O 1
ATOM 819 N N . SER A 1 112 ? 0.020 -3.701 8.185 1.00 97.06 112 SER A N 1
ATOM 820 C CA . SER A 1 112 ? 0.047 -4.944 7.397 1.00 97.06 112 SER A CA 1
ATOM 821 C C . SER A 1 112 ? 0.827 -4.826 6.075 1.00 97.06 112 SER A C 1
ATOM 823 O O . SER A 1 112 ? 0.614 -5.602 5.142 1.00 97.06 112 SER A O 1
ATOM 825 N N . CYS A 1 113 ? 1.755 -3.866 6.006 1.00 94.50 113 CYS A N 1
ATOM 826 C CA . CYS A 1 113 ? 2.659 -3.630 4.871 1.00 94.50 113 CYS A CA 1
ATOM 827 C C . CYS A 1 113 ? 4.146 -3.735 5.271 1.00 94.50 113 CYS A C 1
ATOM 829 O O . CYS A 1 113 ? 5.017 -3.143 4.647 1.00 94.50 113 CYS A O 1
ATOM 831 N N . THR A 1 114 ? 4.457 -4.464 6.349 1.00 93.25 114 THR A N 1
ATOM 832 C CA . THR A 1 114 ? 5.817 -4.539 6.922 1.00 93.25 114 THR A CA 1
ATOM 833 C C . THR A 1 114 ? 6.820 -5.334 6.088 1.00 93.25 114 THR A C 1
ATOM 835 O O . THR A 1 114 ? 8.022 -5.175 6.288 1.00 93.25 114 THR A O 1
ATOM 838 N N . ARG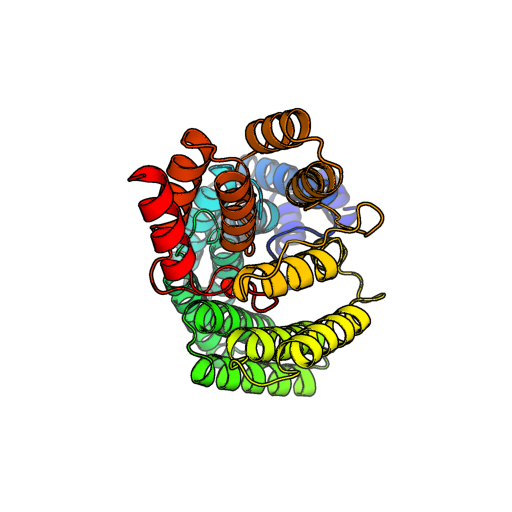 A 1 115 ? 6.335 -6.177 5.173 1.00 95.81 115 ARG A N 1
ATOM 839 C CA . ARG A 1 115 ? 7.107 -6.929 4.178 1.00 95.81 115 ARG A CA 1
ATOM 840 C C . ARG A 1 115 ? 6.224 -7.248 2.971 1.00 95.81 115 ARG A C 1
ATOM 842 O O . ARG A 1 115 ? 5.000 -7.136 3.063 1.00 95.81 115 ARG A O 1
ATOM 849 N N . ALA A 1 116 ? 6.841 -7.740 1.901 1.00 98.38 116 ALA A N 1
ATOM 850 C CA . ALA A 1 116 ? 6.128 -8.245 0.737 1.00 98.38 116 ALA A CA 1
ATOM 851 C C . ALA A 1 116 ? 5.204 -9.428 1.084 1.00 98.38 116 ALA A C 1
ATOM 853 O O . ALA A 1 116 ? 5.477 -10.176 2.032 1.00 98.38 116 ALA A O 1
ATOM 854 N N . GLY A 1 117 ? 4.142 -9.625 0.300 1.00 98.25 117 GLY A N 1
ATOM 855 C CA . GLY A 1 117 ? 3.331 -10.851 0.333 1.00 98.25 117 GLY A CA 1
ATOM 856 C C . GLY A 1 117 ? 2.331 -10.900 1.485 1.00 98.25 117 GLY A C 1
ATOM 857 O O . GLY A 1 117 ? 2.073 -11.949 2.079 1.00 98.25 117 GLY A O 1
ATOM 858 N N . LEU A 1 118 ? 1.840 -9.728 1.892 1.00 98.25 118 LEU A N 1
ATOM 859 C CA . LEU A 1 118 ? 0.854 -9.576 2.964 1.00 98.25 118 LEU A CA 1
ATOM 860 C C . LEU A 1 118 ? -0.563 -9.311 2.434 1.00 98.25 118 LEU A C 1
ATOM 862 O O . LEU A 1 118 ? -1.471 -9.062 3.230 1.00 98.25 118 LEU A O 1
ATOM 866 N N . ALA A 1 119 ? -0.789 -9.412 1.119 1.00 98.38 119 ALA A N 1
ATOM 867 C CA . ALA A 1 119 ? -2.115 -9.239 0.534 1.00 98.38 119 ALA A CA 1
ATOM 868 C C . ALA A 1 119 ? -3.175 -10.188 1.133 1.00 98.38 119 ALA A C 1
ATOM 870 O O . ALA A 1 119 ? -4.247 -9.693 1.480 1.00 98.38 119 ALA A O 1
ATOM 871 N N . PRO A 1 120 ? -2.909 -11.491 1.378 1.00 98.38 120 PRO A N 1
ATOM 872 C CA . PRO A 1 120 ? -3.898 -12.369 2.009 1.00 98.38 120 PRO A CA 1
ATOM 873 C C . PRO A 1 120 ? -4.318 -11.906 3.409 1.00 98.38 120 PRO A C 1
ATOM 875 O O . PRO A 1 120 ? -5.492 -11.976 3.758 1.00 98.38 120 PRO A O 1
ATOM 878 N N . ARG A 1 121 ? -3.377 -11.378 4.204 1.00 98.31 121 ARG A N 1
ATOM 879 C CA . ARG A 1 121 ? -3.685 -10.825 5.532 1.00 98.31 121 ARG A CA 1
ATOM 880 C C . ARG A 1 121 ? -4.588 -9.598 5.420 1.00 98.31 121 ARG A C 1
ATOM 882 O O . ARG A 1 121 ? -5.526 -9.464 6.200 1.00 98.31 121 ARG A O 1
ATOM 889 N N . ARG A 1 122 ? -4.305 -8.715 4.457 1.00 98.62 122 ARG A N 1
ATOM 890 C CA . ARG A 1 122 ? -5.132 -7.535 4.176 1.00 98.62 122 ARG A CA 1
ATOM 891 C C . ARG A 1 122 ? -6.545 -7.925 3.751 1.00 98.62 122 ARG A C 1
ATOM 893 O O . ARG A 1 122 ? -7.491 -7.350 4.275 1.00 98.62 122 ARG A O 1
ATOM 900 N N . ASP A 1 123 ? -6.699 -8.937 2.895 1.00 98.81 123 ASP A N 1
ATOM 901 C CA . ASP A 1 123 ? -8.020 -9.436 2.476 1.00 98.81 123 ASP A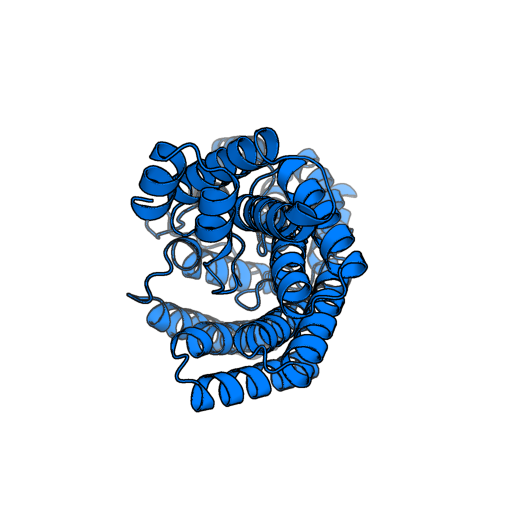 CA 1
ATOM 902 C C . ASP A 1 123 ? -8.862 -9.905 3.675 1.00 98.81 123 ASP A C 1
ATOM 904 O O . ASP A 1 123 ? -10.030 -9.533 3.771 1.00 98.81 123 ASP A O 1
ATOM 908 N N . THR A 1 124 ? -8.266 -10.627 4.634 1.00 98.75 124 THR A N 1
ATOM 909 C CA . THR A 1 124 ? -8.957 -11.037 5.871 1.00 98.75 124 THR A CA 1
ATOM 910 C C . THR A 1 124 ? -9.431 -9.838 6.694 1.00 98.75 124 THR A C 1
ATOM 912 O O . THR A 1 124 ? -10.589 -9.807 7.108 1.00 98.75 124 THR A O 1
ATOM 915 N N . ILE A 1 125 ? -8.571 -8.831 6.897 1.00 98.75 125 ILE A N 1
ATOM 916 C CA . ILE A 1 125 ? -8.929 -7.608 7.638 1.00 98.75 125 ILE A CA 1
ATOM 917 C C . ILE A 1 125 ? -10.078 -6.876 6.934 1.00 98.75 125 ILE A C 1
ATOM 919 O O . ILE A 1 125 ? -11.055 -6.483 7.567 1.00 98.75 125 ILE A O 1
ATOM 923 N N . GLY A 1 126 ? -9.985 -6.726 5.611 1.00 98.75 126 GLY A N 1
ATOM 924 C CA . GLY A 1 126 ? -11.026 -6.085 4.817 1.00 98.75 126 GLY A CA 1
ATOM 925 C C . GLY A 1 126 ? -12.352 -6.852 4.854 1.00 98.75 126 GLY A C 1
ATOM 926 O O . GLY A 1 126 ? -13.412 -6.238 4.926 1.00 98.75 126 GLY A O 1
ATOM 927 N N . ALA A 1 127 ? -12.320 -8.188 4.855 1.00 98.88 127 ALA A N 1
ATOM 928 C CA . ALA A 1 127 ? -13.522 -9.014 4.972 1.00 98.88 127 ALA A CA 1
ATOM 929 C C . ALA A 1 127 ? -14.220 -8.841 6.325 1.00 98.88 127 ALA A C 1
ATOM 931 O O . ALA A 1 127 ? -15.445 -8.722 6.361 1.00 98.88 127 ALA A O 1
ATOM 932 N N . GLU A 1 128 ? -13.451 -8.773 7.411 1.00 98.69 128 GLU A N 1
ATOM 933 C CA . GLU A 1 128 ? -13.989 -8.512 8.744 1.00 98.69 128 GLU A CA 1
ATOM 934 C C . GLU A 1 128 ? -14.598 -7.107 8.838 1.00 98.69 128 GLU A C 1
ATOM 936 O O . GLU A 1 128 ? -15.725 -6.966 9.307 1.00 98.69 128 GLU A O 1
ATOM 941 N N . LEU A 1 129 ? -13.922 -6.085 8.302 1.00 98.50 129 LEU A N 1
ATOM 942 C CA . LEU A 1 129 ? -14.439 -4.713 8.260 1.00 98.50 129 LEU A CA 1
ATOM 943 C C . LEU A 1 129 ? -15.743 -4.585 7.460 1.00 98.50 129 LEU A C 1
ATOM 945 O O . LEU A 1 129 ? -16.656 -3.897 7.911 1.00 98.50 129 LEU A O 1
ATOM 949 N N . VAL A 1 130 ? -15.870 -5.270 6.317 1.00 98.62 130 VAL A N 1
ATOM 950 C CA . VAL A 1 130 ? -17.128 -5.302 5.545 1.00 98.62 130 VAL A CA 1
ATOM 951 C C . VAL A 1 130 ? -18.251 -5.938 6.366 1.00 98.62 130 VAL A C 1
ATOM 953 O O . VAL A 1 130 ? -19.340 -5.375 6.453 1.00 98.62 130 VAL A O 1
ATOM 956 N N . ALA A 1 131 ? -17.998 -7.089 6.996 1.00 98.31 131 ALA A N 1
ATOM 957 C CA . ALA A 1 131 ? -19.009 -7.784 7.792 1.00 98.31 131 ALA A CA 1
ATOM 958 C C . ALA A 1 131 ? -19.459 -6.953 9.007 1.00 98.31 131 ALA A C 1
ATOM 960 O O . ALA A 1 131 ? -20.654 -6.853 9.290 1.00 98.31 131 ALA A O 1
ATOM 961 N N . LEU A 1 132 ? -18.504 -6.334 9.702 1.00 97.19 132 LEU A N 1
ATOM 962 C CA . LEU A 1 132 ? -18.743 -5.482 10.863 1.00 97.19 132 LEU A CA 1
ATOM 963 C C . LEU A 1 132 ? -19.494 -4.204 10.468 1.00 97.19 132 LEU A C 1
ATOM 965 O O . LEU A 1 132 ? -20.488 -3.847 11.100 1.00 97.19 132 LEU A O 1
ATOM 969 N N . GLY A 1 133 ? -19.060 -3.567 9.377 1.00 96.12 133 GLY A N 1
ATOM 970 C CA . GLY A 1 133 ? -19.679 -2.378 8.804 1.00 96.12 133 GLY A CA 1
ATOM 971 C C . GLY A 1 133 ? -21.135 -2.599 8.426 1.00 96.12 133 GLY A C 1
ATOM 972 O O . GLY A 1 133 ? -22.008 -1.901 8.945 1.00 96.12 133 GLY A O 1
ATOM 973 N N . ALA A 1 134 ? -21.401 -3.639 7.636 1.00 96.50 134 ALA A N 1
ATOM 974 C CA . ALA A 1 134 ? -22.748 -3.971 7.188 1.00 96.50 134 ALA A CA 1
ATOM 975 C C . ALA A 1 134 ? -23.681 -4.344 8.354 1.00 96.50 134 ALA A C 1
ATOM 977 O O . ALA A 1 134 ? -24.849 -3.958 8.368 1.00 96.50 134 ALA A O 1
ATOM 978 N N . ARG A 1 135 ? -23.180 -5.083 9.356 1.00 97.75 135 ARG A N 1
ATOM 979 C CA . ARG A 1 135 ? -23.990 -5.536 10.500 1.00 97.75 135 ARG A CA 1
ATOM 980 C C . ARG A 1 135 ? -24.335 -4.412 11.478 1.00 97.75 135 ARG A C 1
ATOM 982 O O . ARG A 1 135 ? -25.417 -4.438 12.058 1.00 97.75 135 ARG A O 1
ATOM 989 N N . HIS A 1 136 ? -23.421 -3.466 11.688 1.00 96.62 136 HIS A N 1
ATOM 990 C CA . HIS A 1 136 ? -23.537 -2.445 12.737 1.00 96.62 136 HIS A CA 1
ATOM 991 C C . HIS A 1 136 ? -23.734 -1.020 12.202 1.00 96.62 136 HIS A C 1
ATOM 993 O O . HIS A 1 136 ? -23.743 -0.073 12.983 1.00 96.62 136 HIS A O 1
ATOM 999 N N . GLY A 1 137 ? -23.907 -0.849 10.887 1.00 93.81 137 GLY A N 1
ATOM 1000 C CA . GLY A 1 137 ? -24.115 0.462 10.268 1.00 93.81 137 GLY A CA 1
ATOM 1001 C C . GLY A 1 137 ? -22.864 1.348 10.262 1.00 93.81 137 GLY A C 1
ATOM 1002 O O . GLY A 1 137 ? -22.978 2.572 10.213 1.00 93.81 137 GLY A O 1
ATOM 1003 N N . LEU A 1 138 ? -21.665 0.757 10.306 1.00 93.38 138 LEU A N 1
ATOM 1004 C CA . LEU A 1 138 ? -20.392 1.488 10.316 1.00 93.38 138 LEU A CA 1
ATOM 1005 C C . LEU A 1 138 ? -19.917 1.756 8.879 1.00 93.38 138 LEU A C 1
ATOM 1007 O O . LEU A 1 138 ? -18.906 1.224 8.423 1.00 93.38 138 LEU A O 1
ATOM 1011 N N . VAL A 1 139 ? -20.666 2.588 8.152 1.00 92.31 139 VAL A N 1
ATOM 1012 C CA . VAL A 1 139 ? -20.520 2.797 6.697 1.00 92.31 139 VAL A CA 1
ATOM 1013 C C . VAL A 1 139 ? -19.091 3.148 6.268 1.00 92.31 139 VAL A C 1
ATOM 1015 O O . VAL A 1 139 ? -18.592 2.605 5.286 1.00 92.31 139 VAL A O 1
ATOM 1018 N N . ASN A 1 140 ? -18.400 4.034 6.995 1.00 91.00 140 ASN A N 1
ATOM 1019 C CA . ASN A 1 140 ? -17.029 4.419 6.634 1.00 91.00 140 ASN A CA 1
ATOM 1020 C C . ASN A 1 140 ? -16.069 3.215 6.682 1.00 91.00 140 ASN A C 1
ATOM 1022 O O . ASN A 1 140 ? -15.174 3.099 5.845 1.00 91.00 140 ASN A O 1
ATOM 1026 N N . TYR A 1 141 ? -16.273 2.307 7.637 1.00 94.94 141 TYR A N 1
ATOM 1027 C CA . TYR A 1 141 ? -15.483 1.087 7.776 1.00 94.94 141 TYR A CA 1
ATOM 1028 C C . TYR A 1 141 ? -15.885 0.011 6.770 1.00 94.94 141 TYR A C 1
ATOM 1030 O O . TYR A 1 141 ? -15.018 -0.727 6.314 1.00 94.94 141 TYR A O 1
ATOM 1038 N N . GLU A 1 142 ? -17.153 -0.040 6.356 1.00 96.44 142 GLU A N 1
ATOM 1039 C CA . GLU A 1 142 ? -17.590 -0.887 5.240 1.00 96.44 142 GLU A CA 1
ATOM 1040 C C . GLU A 1 142 ? -16.904 -0.468 3.930 1.00 96.44 142 GLU A C 1
ATOM 1042 O O . GLU A 1 142 ? -16.332 -1.303 3.226 1.00 96.44 142 GLU A O 1
ATOM 1047 N N . VAL A 1 143 ? -16.876 0.842 3.645 1.00 96.00 143 VAL A N 1
ATOM 1048 C CA . VAL A 1 143 ? -16.149 1.410 2.497 1.00 96.00 143 VAL A CA 1
ATOM 1049 C C . VAL A 1 143 ? -14.659 1.078 2.581 1.00 96.00 143 VAL A C 1
ATOM 1051 O O . VAL A 1 143 ? -14.093 0.583 1.605 1.00 96.00 143 VAL A O 1
ATOM 1054 N N . LEU A 1 144 ? -14.023 1.299 3.739 1.00 96.75 144 LEU A N 1
ATOM 1055 C CA . LEU A 1 144 ? -12.619 0.935 3.945 1.00 96.75 144 LEU A CA 1
ATOM 1056 C C . LEU A 1 144 ? -12.394 -0.563 3.699 1.00 96.75 144 LEU A C 1
ATOM 1058 O O . LEU A 1 144 ? -11.469 -0.932 2.981 1.00 96.75 144 LEU A O 1
ATOM 1062 N N . GLY A 1 145 ? -13.240 -1.427 4.260 1.00 98.38 145 GLY A N 1
ATOM 1063 C CA . GLY A 1 145 ? -13.130 -2.873 4.105 1.00 98.38 145 GLY A CA 1
ATOM 1064 C C . GLY A 1 145 ? -13.161 -3.294 2.638 1.00 98.38 145 GLY A C 1
ATOM 1065 O O . GLY A 1 145 ? -12.317 -4.077 2.201 1.00 98.38 145 GLY A O 1
ATOM 1066 N N . HIS A 1 146 ? -14.062 -2.719 1.841 1.00 98.56 146 HIS A N 1
ATOM 1067 C CA . HIS A 1 146 ? -14.089 -2.991 0.409 1.00 98.56 146 HIS A CA 1
ATOM 1068 C C . HIS A 1 146 ? -12.870 -2.437 -0.346 1.00 98.56 146 HIS A C 1
ATOM 1070 O O . HIS A 1 146 ? -12.358 -3.131 -1.224 1.00 98.56 146 HIS A O 1
ATOM 1076 N N . LEU A 1 147 ? -12.360 -1.249 -0.000 1.00 98.44 147 LEU A N 1
ATOM 1077 C CA . LEU A 1 147 ? -11.125 -0.713 -0.592 1.00 98.44 147 LEU A CA 1
ATOM 1078 C C . LEU A 1 147 ? -9.915 -1.615 -0.300 1.00 98.44 147 LEU A C 1
ATOM 1080 O O . LEU A 1 147 ? -9.154 -1.937 -1.214 1.00 98.44 147 LEU A O 1
ATOM 1084 N N . ILE A 1 148 ? -9.779 -2.100 0.938 1.00 98.75 148 ILE A N 1
ATOM 1085 C CA . ILE A 1 148 ? -8.721 -3.042 1.337 1.00 98.75 148 ILE A CA 1
ATOM 1086 C C . ILE A 1 148 ? -8.826 -4.346 0.541 1.00 98.75 148 ILE A C 1
ATOM 1088 O O . ILE A 1 148 ? -7.816 -4.895 0.094 1.00 98.75 148 ILE A O 1
ATOM 1092 N N . ARG A 1 149 ? -10.042 -4.866 0.345 1.00 98.81 149 ARG A N 1
ATOM 1093 C CA . ARG A 1 149 ? -10.232 -6.095 -0.432 1.00 98.81 149 ARG A CA 1
ATOM 1094 C C . ARG A 1 149 ? -9.959 -5.879 -1.913 1.00 98.81 149 ARG A C 1
ATOM 1096 O O . ARG A 1 149 ? -9.280 -6.704 -2.507 1.00 98.81 149 ARG A O 1
ATOM 1103 N N . LEU A 1 150 ? -10.385 -4.763 -2.504 1.00 98.81 150 LEU A N 1
ATOM 1104 C CA . LEU A 1 150 ? -10.006 -4.386 -3.872 1.00 98.81 150 LEU A CA 1
ATOM 1105 C C . LEU A 1 150 ? -8.480 -4.400 -4.037 1.00 98.81 150 LEU A C 1
ATOM 1107 O O . LEU A 1 150 ? -7.961 -5.017 -4.970 1.00 98.81 150 LEU A O 1
ATOM 1111 N N . GLN A 1 151 ? -7.758 -3.776 -3.106 1.00 98.75 151 GLN A N 1
ATOM 1112 C CA . GLN A 1 151 ? -6.296 -3.749 -3.072 1.00 98.75 151 GLN A CA 1
ATOM 1113 C C . GLN A 1 151 ? -5.693 -5.157 -2.983 1.00 98.75 151 GLN A C 1
ATOM 1115 O O . GLN A 1 151 ? -4.837 -5.536 -3.785 1.00 98.75 151 GLN A O 1
ATOM 1120 N N . ALA A 1 152 ? -6.158 -5.969 -2.032 1.00 98.75 152 ALA A N 1
ATOM 1121 C CA . ALA A 1 152 ? -5.644 -7.318 -1.824 1.00 98.75 152 ALA A CA 1
ATOM 1122 C C . ALA A 1 152 ? -5.929 -8.246 -3.016 1.00 98.75 152 ALA A C 1
ATOM 1124 O O . ALA A 1 152 ? -5.061 -9.014 -3.428 1.00 98.75 152 ALA A O 1
ATOM 1125 N N . ARG A 1 153 ? -7.120 -8.147 -3.612 1.00 98.81 153 ARG A N 1
ATOM 1126 C CA . ARG A 1 153 ? -7.517 -8.923 -4.794 1.00 98.81 153 ARG A CA 1
ATOM 1127 C C . ARG A 1 153 ? -6.737 -8.509 -6.035 1.00 98.81 153 ARG A C 1
ATOM 1129 O O . ARG A 1 153 ? -6.279 -9.379 -6.773 1.00 98.81 153 ARG A O 1
ATOM 1136 N N . SER A 1 154 ? -6.458 -7.215 -6.187 1.00 98.81 154 SER A N 1
ATOM 1137 C CA . SER A 1 154 ? -5.569 -6.700 -7.235 1.00 98.81 154 SER A CA 1
ATOM 1138 C C . SER A 1 154 ? -4.150 -7.265 -7.116 1.00 98.81 154 SER A C 1
ATOM 1140 O O . SER A 1 154 ? -3.585 -7.701 -8.117 1.00 98.81 154 SER A O 1
ATOM 1142 N N . ALA A 1 155 ? -3.589 -7.343 -5.901 1.00 98.62 155 ALA A N 1
ATOM 1143 C CA . ALA A 1 155 ? -2.292 -7.991 -5.671 1.00 98.62 155 ALA A CA 1
ATOM 1144 C C . ALA A 1 155 ? -2.281 -9.456 -6.122 1.00 98.62 155 ALA A C 1
ATOM 1146 O O . ALA A 1 155 ? -1.276 -9.934 -6.626 1.00 98.62 155 ALA A O 1
ATOM 1147 N N . ARG A 1 156 ? -3.400 -10.170 -5.990 1.00 98.19 156 ARG A N 1
ATOM 1148 C CA . ARG A 1 156 ? -3.514 -11.583 -6.380 1.00 98.19 156 ARG A CA 1
ATOM 1149 C C . ARG A 1 156 ? -3.955 -11.803 -7.828 1.00 98.19 156 ARG A C 1
ATOM 1151 O O . ARG A 1 156 ? -4.251 -12.937 -8.191 1.00 98.19 156 ARG A O 1
ATOM 1158 N N . ALA A 1 157 ? -4.022 -10.738 -8.631 1.00 98.12 157 ALA A N 1
ATOM 1159 C CA . ALA A 1 157 ? -4.581 -10.744 -9.984 1.00 98.12 157 ALA A CA 1
ATOM 1160 C C . ALA A 1 157 ? -6.039 -11.255 -10.072 1.00 98.12 157 ALA A C 1
ATOM 1162 O O . ALA A 1 157 ? -6.510 -11.615 -11.151 1.00 98.12 157 ALA A O 1
ATOM 1163 N N . ASP A 1 158 ? -6.777 -11.255 -8.958 1.00 98.50 158 ASP A N 1
ATOM 1164 C CA . ASP A 1 158 ? -8.196 -11.618 -8.893 1.00 98.50 158 ASP A CA 1
ATOM 1165 C C . ASP A 1 158 ? -9.051 -10.386 -9.220 1.00 98.50 158 ASP A C 1
ATOM 1167 O O . ASP A 1 158 ? -9.720 -9.794 -8.370 1.00 98.50 158 ASP A O 1
ATOM 1171 N N . PHE A 1 159 ? -8.963 -9.942 -10.476 1.00 98.50 159 PHE A N 1
ATOM 1172 C CA . PHE A 1 159 ? -9.637 -8.723 -10.924 1.00 98.50 159 PHE A CA 1
ATOM 1173 C C . PHE A 1 159 ? -11.160 -8.852 -10.942 1.00 98.50 159 PHE A C 1
ATOM 1175 O O . PHE A 1 159 ? -11.843 -7.843 -10.824 1.00 98.50 159 PHE A O 1
ATOM 1182 N N . THR A 1 160 ? -11.697 -10.071 -11.019 1.00 98.50 160 THR A N 1
ATOM 1183 C CA . THR A 1 160 ? -13.145 -10.297 -10.913 1.00 98.50 160 THR A CA 1
ATOM 1184 C C . THR A 1 160 ? -13.641 -9.903 -9.523 1.00 98.50 160 THR A C 1
ATOM 1186 O O . THR A 1 160 ? -14.534 -9.068 -9.408 1.00 98.50 160 THR A O 1
ATOM 1189 N N . ALA A 1 161 ? -13.012 -10.414 -8.458 1.00 98.44 161 ALA A N 1
ATOM 1190 C CA . ALA A 1 161 ? -13.374 -10.025 -7.095 1.00 98.44 161 ALA A CA 1
ATOM 1191 C C . ALA A 1 161 ? -13.036 -8.552 -6.794 1.00 98.44 161 ALA A C 1
ATOM 1193 O O . ALA A 1 161 ? -13.752 -7.880 -6.050 1.00 98.44 161 ALA A O 1
ATOM 1194 N N . ALA A 1 162 ? -11.953 -8.020 -7.372 1.00 98.69 162 ALA A N 1
ATOM 1195 C CA . ALA A 1 162 ? -11.632 -6.602 -7.231 1.00 98.69 162 ALA A CA 1
ATOM 1196 C C . ALA A 1 162 ? -12.694 -5.696 -7.895 1.00 98.69 162 ALA A C 1
ATOM 1198 O O . ALA A 1 162 ? -13.066 -4.682 -7.303 1.00 98.69 162 ALA A O 1
ATOM 1199 N N . ASP A 1 163 ? -13.245 -6.086 -9.054 1.00 98.69 163 ASP A N 1
ATOM 1200 C CA . ASP A 1 163 ? -14.337 -5.380 -9.745 1.00 98.69 163 ASP A CA 1
ATOM 1201 C C . ASP A 1 163 ? -15.632 -5.373 -8.905 1.00 98.69 163 ASP A C 1
ATOM 1203 O O . ASP A 1 163 ? -16.324 -4.350 -8.823 1.00 98.69 163 ASP A O 1
ATOM 1207 N N . GLU A 1 164 ? -15.949 -6.482 -8.228 1.00 98.56 164 GLU A N 1
ATOM 1208 C CA . GLU A 1 164 ? -17.090 -6.567 -7.303 1.00 98.56 164 GLU A CA 1
ATOM 1209 C C . GLU A 1 164 ? -16.951 -5.574 -6.141 1.00 98.56 164 GLU A C 1
ATOM 1211 O O . GLU A 1 164 ? -17.901 -4.861 -5.804 1.00 98.56 164 GLU A O 1
ATOM 1216 N N . HIS A 1 165 ? -15.756 -5.478 -5.552 1.00 98.56 165 HIS A N 1
ATOM 1217 C CA . HIS A 1 165 ? -15.481 -4.530 -4.476 1.00 98.56 165 HIS A CA 1
ATOM 1218 C C . HIS A 1 165 ? -15.454 -3.078 -4.953 1.00 98.56 165 HIS A C 1
ATOM 1220 O O . HIS A 1 165 ? -16.019 -2.229 -4.267 1.00 98.56 165 HIS A O 1
ATOM 1226 N N . ALA A 1 166 ? -14.894 -2.789 -6.130 1.00 98.06 166 ALA A N 1
ATOM 1227 C CA . ALA A 1 166 ? -14.964 -1.457 -6.734 1.00 98.06 166 ALA A CA 1
ATOM 1228 C C . ALA A 1 166 ? -16.424 -1.014 -6.923 1.00 98.06 166 ALA A C 1
ATOM 1230 O O . ALA A 1 166 ? -16.811 0.071 -6.495 1.00 98.06 166 ALA A O 1
ATOM 1231 N N . THR A 1 167 ? -17.267 -1.906 -7.451 1.00 97.69 167 THR A N 1
ATOM 1232 C CA . THR A 1 167 ? -18.702 -1.647 -7.638 1.00 97.69 167 THR A CA 1
ATOM 1233 C C . THR A 1 167 ? -19.426 -1.402 -6.310 1.00 97.69 167 THR A C 1
ATOM 1235 O O . THR A 1 167 ? -20.289 -0.528 -6.219 1.00 97.69 167 THR A O 1
ATOM 1238 N N . ALA A 1 168 ? -19.110 -2.174 -5.265 1.00 97.25 168 ALA A N 1
ATOM 1239 C CA . ALA A 1 168 ? -19.697 -1.984 -3.938 1.00 97.25 168 ALA A CA 1
ATOM 1240 C C . ALA A 1 168 ? -19.306 -0.626 -3.331 1.00 97.25 168 ALA A C 1
ATOM 1242 O O . ALA A 1 168 ? -20.164 0.092 -2.813 1.00 97.25 168 ALA A O 1
ATOM 1243 N N . VAL A 1 169 ? -18.031 -0.259 -3.460 1.00 94.62 169 VAL A N 1
ATOM 1244 C CA . VAL A 1 169 ? -17.462 1.014 -3.008 1.00 94.62 169 VAL A CA 1
ATOM 1245 C C . VAL A 1 169 ? -18.113 2.201 -3.712 1.00 94.62 169 VAL A C 1
ATOM 1247 O O . VAL A 1 169 ? -18.554 3.121 -3.028 1.00 94.62 169 VAL A O 1
ATOM 1250 N N . ASP A 1 170 ? -18.247 2.166 -5.040 1.00 93.62 170 ASP A N 1
ATOM 1251 C CA . ASP A 1 170 ? -18.873 3.253 -5.803 1.00 93.62 170 ASP A CA 1
ATOM 1252 C C . ASP A 1 170 ? -20.345 3.447 -5.396 1.00 93.62 170 ASP A C 1
ATOM 1254 O O . ASP A 1 170 ? -20.786 4.571 -5.153 1.00 93.62 170 ASP A O 1
ATOM 1258 N N . ARG A 1 171 ? -21.097 2.351 -5.205 1.00 93.50 171 ARG A N 1
ATOM 1259 C CA . ARG A 1 171 ? -22.492 2.406 -4.725 1.00 93.50 171 ARG A CA 1
ATOM 1260 C C . ARG A 1 171 ? -22.612 2.993 -3.317 1.00 93.50 171 ARG A C 1
ATOM 1262 O O . ARG A 1 171 ? -23.574 3.702 -3.029 1.00 93.50 171 ARG A O 1
ATOM 1269 N N . LEU A 1 172 ? -21.690 2.653 -2.414 1.00 91.12 172 LEU A N 1
ATOM 1270 C CA . LEU A 1 172 ? -21.656 3.224 -1.063 1.00 91.12 172 LEU A CA 1
ATOM 1271 C C . LEU A 1 172 ? -21.269 4.706 -1.106 1.00 91.12 172 LEU A C 1
ATOM 1273 O O . LEU A 1 172 ? -21.876 5.518 -0.411 1.00 91.12 172 LEU A O 1
ATOM 1277 N N . ALA A 1 173 ? -20.300 5.071 -1.944 1.00 86.31 173 ALA A N 1
ATOM 1278 C CA . ALA A 1 173 ? -19.842 6.444 -2.087 1.00 86.31 173 ALA A CA 1
ATOM 1279 C C . ALA A 1 173 ? -20.921 7.374 -2.646 1.00 86.31 173 ALA A C 1
ATOM 1281 O O . ALA A 1 173 ? -21.063 8.490 -2.148 1.00 86.31 173 ALA A O 1
ATOM 1282 N N . GLU A 1 174 ? -21.702 6.909 -3.625 1.00 88.00 174 GLU A N 1
ATOM 1283 C CA . GLU A 1 174 ? -22.839 7.648 -4.181 1.00 88.00 174 GLU A CA 1
ATOM 1284 C C . GLU A 1 174 ? -23.916 7.898 -3.118 1.00 88.00 174 GLU A C 1
ATOM 1286 O O . GLU A 1 174 ? -24.340 9.033 -2.919 1.00 88.00 174 GLU A O 1
ATOM 1291 N N . ARG A 1 175 ? -24.306 6.861 -2.364 1.00 87.00 175 ARG A N 1
ATOM 1292 C CA . ARG A 1 175 ? -25.340 6.977 -1.319 1.00 87.00 175 ARG A CA 1
ATOM 1293 C C . ARG A 1 175 ? -24.959 7.890 -0.155 1.00 87.00 175 ARG A C 1
ATOM 1295 O O . ARG A 1 175 ? -25.848 8.417 0.506 1.00 87.00 175 ARG A O 1
ATOM 1302 N N . HIS A 1 176 ? -23.667 8.020 0.134 1.00 80.06 176 HIS A N 1
ATOM 1303 C CA . HIS A 1 176 ? -23.161 8.725 1.314 1.00 80.06 176 HIS A CA 1
ATOM 1304 C C . HIS A 1 176 ? -22.307 9.952 0.969 1.00 80.06 176 HIS A C 1
ATOM 1306 O O . HIS A 1 176 ? -21.543 10.415 1.818 1.00 80.06 176 HIS A O 1
ATOM 1312 N N . GLU A 1 177 ? -22.418 10.456 -0.266 1.00 81.12 177 GLU A N 1
ATOM 1313 C CA . GLU A 1 177 ? -21.751 11.671 -0.752 1.00 81.12 177 GLU A CA 1
ATOM 1314 C C . GLU A 1 177 ? -20.238 11.683 -0.445 1.00 81.12 177 GLU A C 1
ATOM 1316 O O . GLU A 1 177 ? -19.691 12.616 0.146 1.00 81.12 177 GLU A O 1
ATOM 1321 N N . ARG A 1 178 ? -19.532 10.606 -0.830 1.00 79.56 178 ARG A N 1
ATOM 1322 C CA . ARG A 1 178 ? -18.080 10.435 -0.616 1.00 79.56 178 ARG A CA 1
ATOM 1323 C C . ARG A 1 178 ? -17.283 10.579 -1.923 1.00 79.56 178 ARG A C 1
ATOM 1325 O O . ARG A 1 178 ? -16.759 9.587 -2.428 1.00 79.56 178 ARG A O 1
ATOM 1332 N N . PRO A 1 179 ? -17.117 11.793 -2.477 1.00 76.50 179 PRO A N 1
ATOM 1333 C CA . PRO A 1 179 ? -16.532 11.987 -3.808 1.00 76.50 179 PRO A CA 1
ATOM 1334 C C . PRO A 1 179 ? -15.072 11.519 -3.930 1.00 76.50 179 PRO A C 1
ATOM 1336 O O . PRO A 1 179 ? -14.665 11.068 -4.998 1.00 76.50 179 PRO A O 1
ATOM 1339 N N . LEU A 1 180 ? -14.288 11.556 -2.844 1.00 81.38 180 LEU A N 1
ATOM 1340 C CA . LEU A 1 180 ? -12.881 11.122 -2.859 1.00 81.38 180 LEU A CA 1
ATOM 1341 C C . LEU A 1 180 ? -12.708 9.617 -3.098 1.00 81.38 180 LEU A C 1
ATOM 1343 O O . LEU A 1 180 ? -11.645 9.176 -3.523 1.00 81.38 180 LEU A O 1
ATOM 1347 N N . VAL A 1 181 ? -13.747 8.816 -2.871 1.00 85.31 181 VAL A N 1
ATOM 1348 C CA . VAL A 1 181 ? -13.696 7.374 -3.118 1.00 85.31 181 VAL A CA 1
ATOM 1349 C C . VAL A 1 181 ? -13.507 7.061 -4.608 1.00 85.31 181 VAL A C 1
ATOM 1351 O O . VAL A 1 181 ? -12.742 6.157 -4.949 1.00 85.31 181 VAL A O 1
ATOM 1354 N N . ALA A 1 182 ? -14.113 7.864 -5.489 1.00 88.31 182 ALA A N 1
ATOM 1355 C CA . ALA A 1 182 ? -14.011 7.704 -6.939 1.00 88.31 182 ALA A CA 1
ATOM 1356 C C . ALA A 1 182 ? -12.572 7.866 -7.465 1.00 88.31 182 ALA A C 1
ATOM 1358 O O . ALA A 1 182 ? -12.237 7.378 -8.545 1.00 88.31 182 ALA A O 1
ATOM 1359 N N . VAL A 1 183 ? -11.696 8.532 -6.702 1.00 91.44 183 VAL A N 1
ATOM 1360 C CA . VAL A 1 183 ? -10.265 8.619 -7.020 1.00 91.44 183 VAL A CA 1
ATOM 1361 C C . VAL A 1 183 ? -9.632 7.228 -6.962 1.00 91.44 183 VAL A C 1
ATOM 1363 O O . VAL A 1 183 ? -8.946 6.827 -7.901 1.00 91.44 183 VAL A O 1
ATOM 1366 N N . PHE A 1 184 ? -9.902 6.458 -5.905 1.00 94.12 184 PHE A N 1
ATOM 1367 C CA . PHE A 1 184 ? -9.340 5.116 -5.742 1.00 94.12 184 PHE A CA 1
ATOM 1368 C C . PHE A 1 184 ? -9.863 4.142 -6.800 1.00 94.12 184 PHE A C 1
ATOM 1370 O O . PHE A 1 184 ? -9.072 3.388 -7.367 1.00 94.12 184 PHE A O 1
ATOM 1377 N N . THR A 1 185 ? -11.161 4.176 -7.121 1.00 95.25 185 THR A N 1
ATOM 1378 C CA . THR A 1 185 ? -11.723 3.296 -8.159 1.00 95.25 185 THR A CA 1
ATOM 1379 C C . THR A 1 185 ? -11.245 3.686 -9.561 1.00 95.25 185 THR A C 1
ATOM 1381 O O . THR A 1 185 ? -10.935 2.807 -10.363 1.00 95.25 185 THR A O 1
ATOM 1384 N N . ALA A 1 186 ? -11.038 4.976 -9.852 1.00 95.38 186 ALA A N 1
ATOM 1385 C CA . ALA A 1 186 ? -10.425 5.409 -11.111 1.00 95.38 186 ALA A CA 1
ATOM 1386 C C . ALA A 1 186 ? -8.973 4.919 -11.273 1.00 95.38 186 ALA A C 1
ATOM 1388 O O . ALA A 1 186 ? -8.596 4.446 -12.349 1.00 95.38 186 ALA A O 1
ATOM 1389 N N . TRP A 1 187 ? -8.164 5.001 -10.214 1.00 98.06 187 TRP A N 1
ATOM 1390 C CA . TRP A 1 187 ? -6.798 4.470 -10.217 1.00 98.06 187 TRP A CA 1
ATOM 1391 C C . TRP A 1 187 ? -6.766 2.944 -10.331 1.00 98.06 187 TRP A C 1
ATOM 1393 O O . TRP A 1 187 ? -5.966 2.408 -11.097 1.00 98.06 187 TRP A O 1
ATOM 1403 N N . TYR A 1 188 ? -7.688 2.248 -9.666 1.00 98.50 188 TYR A N 1
ATOM 1404 C CA . TYR A 1 188 ? -7.874 0.808 -9.828 1.00 98.50 188 TYR A CA 1
ATOM 1405 C C . TYR A 1 188 ? -8.162 0.413 -11.278 1.00 98.50 188 TYR A C 1
ATOM 1407 O O . TYR A 1 188 ? -7.555 -0.523 -11.798 1.00 98.50 188 TYR A O 1
ATOM 1415 N N . LEU A 1 189 ? -9.033 1.146 -11.973 1.00 97.94 189 LEU A N 1
ATOM 1416 C CA . LEU A 1 189 ? -9.322 0.874 -13.382 1.00 97.94 189 LEU A CA 1
ATOM 1417 C C . LEU A 1 189 ? -8.082 1.063 -14.271 1.00 97.94 189 LEU A C 1
ATOM 1419 O O . LEU A 1 189 ? -7.873 0.282 -15.204 1.00 97.94 189 LEU A O 1
ATOM 1423 N N . ALA A 1 190 ? -7.238 2.059 -13.976 1.00 98.25 190 ALA A N 1
ATOM 1424 C CA . ALA A 1 190 ? -5.963 2.251 -14.667 1.00 98.25 190 ALA A CA 1
ATOM 1425 C C . ALA A 1 190 ? -4.984 1.095 -14.389 1.00 98.25 190 ALA A C 1
ATOM 1427 O O . ALA A 1 190 ? -4.440 0.516 -15.333 1.00 98.25 190 ALA A O 1
ATOM 1428 N N . LEU A 1 191 ? -4.842 0.690 -13.121 1.00 98.44 191 LEU A N 1
ATOM 1429 C CA . LEU A 1 191 ? -4.078 -0.487 -12.700 1.00 98.44 191 LEU A CA 1
ATOM 1430 C C . LEU A 1 191 ? -4.540 -1.753 -13.427 1.00 98.44 191 LEU A C 1
ATOM 1432 O O . LEU A 1 191 ? -3.735 -2.427 -14.066 1.00 98.44 191 LEU A O 1
ATOM 1436 N N . ARG A 1 192 ? -5.833 -2.077 -13.371 1.00 97.88 192 ARG A N 1
ATOM 1437 C CA . ARG A 1 192 ? -6.415 -3.259 -14.019 1.00 97.88 192 ARG A CA 1
ATOM 1438 C C . ARG A 1 192 ? -6.093 -3.269 -15.507 1.00 97.88 192 ARG A C 1
ATOM 1440 O O . ARG A 1 192 ? -5.701 -4.303 -16.047 1.00 97.88 192 ARG A O 1
ATOM 1447 N N . ARG A 1 193 ? -6.203 -2.116 -16.174 1.00 96.88 193 ARG A N 1
ATOM 1448 C CA . ARG A 1 193 ? -5.864 -1.972 -17.595 1.00 96.88 193 ARG A CA 1
ATOM 1449 C C . ARG A 1 193 ? -4.381 -2.221 -17.867 1.00 96.88 193 ARG A C 1
ATOM 1451 O O . ARG A 1 193 ? -4.067 -2.877 -18.853 1.00 96.88 193 ARG A O 1
ATOM 1458 N N . ALA A 1 194 ? -3.493 -1.733 -17.006 1.00 96.69 194 ALA A N 1
ATOM 1459 C CA . ALA A 1 194 ? -2.057 -1.977 -17.105 1.00 96.69 194 ALA A CA 1
ATOM 1460 C C . ALA A 1 194 ? -1.688 -3.448 -16.851 1.00 96.69 194 ALA A C 1
ATOM 1462 O O . ALA A 1 194 ? -0.878 -4.006 -17.581 1.00 96.69 194 ALA A O 1
ATOM 1463 N N . ALA A 1 195 ? -2.298 -4.084 -15.849 1.00 96.25 195 ALA A N 1
ATOM 1464 C CA . ALA A 1 195 ? -2.018 -5.468 -15.467 1.00 96.25 195 ALA A CA 1
ATOM 1465 C C . ALA A 1 195 ? -2.558 -6.500 -16.470 1.00 96.25 195 ALA A C 1
ATOM 1467 O O . ALA A 1 195 ? -2.003 -7.586 -16.603 1.00 96.25 195 ALA A O 1
ATOM 1468 N N . THR A 1 196 ? -3.639 -6.163 -17.176 1.00 93.56 196 THR A N 1
ATOM 1469 C CA . THR A 1 196 ? -4.283 -7.031 -18.179 1.00 93.56 196 THR A CA 1
ATOM 1470 C C . THR A 1 196 ? -3.926 -6.651 -19.617 1.00 93.56 196 THR A C 1
ATOM 1472 O O . THR A 1 196 ? -4.487 -7.201 -20.568 1.00 93.56 196 THR A O 1
ATOM 1475 N N . ALA A 1 197 ? -2.994 -5.711 -19.798 1.00 86.88 197 ALA A N 1
ATOM 1476 C CA . ALA A 1 197 ? -2.514 -5.293 -21.104 1.00 86.88 197 ALA A CA 1
ATOM 1477 C C . ALA A 1 197 ? -1.843 -6.474 -21.828 1.00 86.88 197 ALA A C 1
ATOM 1479 O O . ALA A 1 197 ? -0.728 -6.877 -21.514 1.00 86.88 197 ALA A O 1
ATOM 1480 N N . GLY A 1 198 ? -2.533 -7.036 -22.823 1.00 78.12 198 GLY A N 1
ATOM 1481 C CA . GLY A 1 198 ? -1.947 -8.027 -23.724 1.00 78.12 198 GLY A CA 1
ATOM 1482 C C . GLY A 1 198 ? -0.919 -7.403 -24.681 1.00 78.12 198 GLY A C 1
ATOM 1483 O O . GLY A 1 198 ? -0.862 -6.175 -24.813 1.00 78.12 198 GLY A O 1
ATOM 1484 N N . PRO A 1 199 ? -0.173 -8.222 -25.445 1.00 76.56 199 PRO A N 1
ATOM 1485 C CA . PRO A 1 199 ? 0.919 -7.772 -26.318 1.00 76.56 199 PRO A CA 1
ATOM 1486 C C . PRO A 1 199 ? 0.456 -6.991 -27.563 1.00 76.56 199 PRO A C 1
ATOM 1488 O O . PRO A 1 199 ? 1.265 -6.691 -28.437 1.00 76.56 199 PRO A O 1
ATOM 1491 N N . SER A 1 200 ? -0.838 -6.678 -27.693 1.00 80.81 200 SER A N 1
ATOM 1492 C CA . SER A 1 200 ? -1.359 -5.955 -28.853 1.00 80.81 200 SER A CA 1
ATOM 1493 C C . SER A 1 200 ? -0.769 -4.549 -28.978 1.00 80.81 200 SER A C 1
ATOM 1495 O O . SER A 1 200 ? -0.561 -3.851 -27.981 1.00 80.81 200 SER A O 1
ATOM 1497 N N . ALA A 1 201 ? -0.575 -4.112 -30.224 1.00 77.75 201 ALA A N 1
ATOM 1498 C CA . ALA A 1 201 ? -0.158 -2.751 -30.538 1.00 77.75 201 ALA A CA 1
ATOM 1499 C C . ALA A 1 201 ? -1.070 -1.722 -29.837 1.00 77.75 201 ALA A C 1
ATOM 1501 O O . ALA A 1 201 ? -2.297 -1.850 -29.839 1.00 77.75 201 ALA A O 1
ATOM 1502 N N . GLY A 1 202 ? -0.466 -0.726 -29.183 1.00 86.62 202 GLY A N 1
ATOM 1503 C CA . GLY A 1 202 ? -1.182 0.329 -28.458 1.00 86.62 202 GLY A CA 1
ATOM 1504 C C . GLY A 1 202 ? -1.795 -0.080 -27.109 1.00 86.62 202 GLY A C 1
ATOM 1505 O O . GLY A 1 202 ? -2.498 0.722 -26.495 1.00 86.62 202 GLY A O 1
ATOM 1506 N N . SER A 1 203 ? -1.581 -1.303 -26.601 1.00 89.44 203 SER A N 1
ATOM 1507 C CA . SER A 1 203 ? -1.972 -1.645 -25.217 1.00 89.44 203 SER A CA 1
ATOM 1508 C C . SER A 1 203 ? -1.263 -0.767 -24.191 1.00 89.44 203 SER A C 1
ATOM 1510 O O . SER A 1 203 ? -1.907 -0.244 -23.284 1.00 89.44 203 SER A O 1
ATOM 1512 N N . HIS A 1 204 ? 0.047 -0.580 -24.369 1.00 91.25 204 HIS A N 1
ATOM 1513 C CA . HIS A 1 204 ? 0.867 0.227 -23.476 1.00 91.25 204 HIS A CA 1
ATOM 1514 C C . HIS A 1 204 ? 0.393 1.682 -23.439 1.00 91.25 204 HIS A C 1
ATOM 1516 O O . HIS A 1 204 ? 0.110 2.197 -22.364 1.00 91.25 204 HIS A O 1
ATOM 1522 N N . ASP A 1 205 ? 0.215 2.310 -24.604 1.00 93.75 205 ASP A N 1
ATOM 1523 C CA . ASP A 1 205 ? -0.197 3.717 -24.700 1.00 93.75 205 ASP A CA 1
ATOM 1524 C C . ASP A 1 205 ? -1.577 3.947 -24.071 1.00 93.75 205 ASP A C 1
ATOM 1526 O O . ASP A 1 205 ? -1.816 4.954 -23.409 1.00 93.75 205 ASP A O 1
ATOM 1530 N N . ARG A 1 206 ? -2.492 2.974 -24.202 1.00 95.44 206 ARG A N 1
ATOM 1531 C CA . ARG A 1 206 ? -3.803 3.019 -23.536 1.00 95.44 206 ARG A CA 1
ATOM 1532 C C . ARG A 1 206 ? -3.698 2.893 -22.015 1.00 95.44 206 ARG A C 1
ATOM 1534 O O . ARG A 1 206 ? -4.496 3.515 -21.316 1.00 95.44 206 ARG A O 1
ATOM 1541 N N . ALA A 1 207 ? -2.770 2.088 -21.501 1.00 96.19 207 ALA A N 1
ATOM 1542 C CA . ALA A 1 207 ? -2.519 1.982 -20.064 1.00 96.19 207 ALA A CA 1
ATOM 1543 C C . ALA A 1 207 ? -1.851 3.256 -19.516 1.00 96.19 207 ALA A C 1
ATOM 1545 O O . ALA A 1 207 ? -2.277 3.774 -18.487 1.00 96.19 207 ALA A O 1
ATOM 1546 N N . GLU A 1 208 ? -0.880 3.817 -20.239 1.00 96.31 208 GLU A N 1
ATOM 1547 C CA . GLU A 1 208 ? -0.263 5.104 -19.907 1.00 96.31 208 GLU A CA 1
ATOM 1548 C C . GLU A 1 208 ? -1.304 6.234 -19.877 1.00 96.31 208 GLU A C 1
ATOM 1550 O O . GLU A 1 208 ? -1.382 6.981 -18.899 1.00 96.31 208 GLU A O 1
ATOM 1555 N N . ALA A 1 209 ? -2.154 6.332 -20.904 1.00 97.38 209 ALA A N 1
ATOM 1556 C CA . ALA A 1 209 ? -3.230 7.320 -20.949 1.00 97.38 209 ALA A CA 1
ATOM 1557 C C . ALA A 1 209 ? -4.214 7.159 -19.777 1.00 97.38 209 ALA A C 1
ATOM 1559 O O . ALA A 1 209 ? -4.679 8.155 -19.221 1.00 97.38 209 ALA A O 1
ATOM 1560 N N . ALA A 1 210 ? -4.504 5.919 -19.365 1.00 97.81 210 ALA A N 1
ATOM 1561 C CA . ALA A 1 210 ? -5.350 5.653 -18.206 1.00 97.81 210 ALA A CA 1
ATOM 1562 C C . ALA A 1 210 ? -4.712 6.150 -16.898 1.00 97.81 210 ALA A C 1
ATOM 1564 O O . ALA A 1 210 ? -5.399 6.804 -16.115 1.00 97.81 210 ALA A O 1
ATOM 1565 N N . TYR A 1 211 ? -3.410 5.927 -16.681 1.00 98.00 211 TYR A N 1
ATOM 1566 C CA . TYR A 1 211 ? -2.712 6.472 -15.509 1.00 98.00 211 TYR A CA 1
ATOM 1567 C C . TYR A 1 211 ? -2.681 7.998 -15.505 1.00 98.00 211 TYR A C 1
ATOM 1569 O O . TYR A 1 211 ? -2.965 8.609 -14.479 1.00 98.00 211 TYR A O 1
ATOM 1577 N N . ARG A 1 212 ? -2.407 8.633 -16.65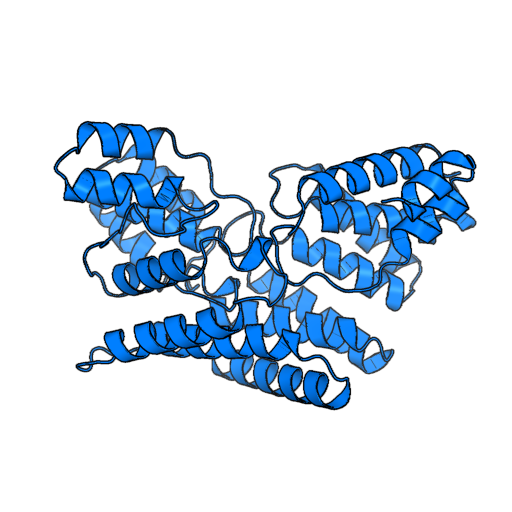1 1.00 97.38 212 ARG A N 1
ATOM 1578 C CA . ARG A 1 212 ? -2.441 10.101 -16.764 1.00 97.38 212 ARG A CA 1
ATOM 1579 C C . ARG A 1 212 ? -3.839 10.660 -16.472 1.00 97.38 212 ARG A C 1
ATOM 1581 O O . ARG A 1 212 ? -3.964 11.652 -15.763 1.00 97.38 212 ARG A O 1
ATOM 1588 N N . SER A 1 213 ? -4.893 9.998 -16.955 1.00 96.62 213 SER A N 1
ATOM 1589 C CA . SER A 1 213 ? -6.280 10.379 -16.655 1.00 96.62 213 SER A CA 1
ATOM 1590 C C . SER A 1 213 ? -6.646 10.183 -15.180 1.00 96.62 213 SER A C 1
ATOM 1592 O O . SER A 1 213 ? -7.386 10.996 -14.629 1.00 96.62 213 SER A O 1
ATOM 1594 N N . ALA A 1 214 ? -6.145 9.128 -14.531 1.00 95.62 214 ALA A N 1
ATOM 1595 C CA . ALA A 1 214 ? -6.338 8.916 -13.099 1.00 95.62 214 ALA A CA 1
ATOM 1596 C C . ALA A 1 214 ? -5.587 9.967 -12.262 1.00 95.62 214 ALA A C 1
ATOM 1598 O O . ALA A 1 214 ? -6.147 10.490 -11.302 1.00 95.62 214 ALA A O 1
ATOM 1599 N N . ALA A 1 215 ? -4.369 10.337 -12.665 1.00 94.62 215 ALA A N 1
ATOM 1600 C CA . ALA A 1 215 ? -3.580 11.372 -12.002 1.00 94.62 215 ALA A CA 1
ATOM 1601 C C . ALA A 1 215 ? -4.248 12.750 -12.039 1.00 94.62 215 ALA A C 1
ATOM 1603 O O . ALA A 1 215 ? -4.298 13.405 -11.008 1.00 94.62 215 ALA A O 1
ATOM 1604 N N . ALA A 1 216 ? -4.879 13.135 -13.153 1.00 92.44 216 ALA A N 1
ATOM 1605 C CA . ALA A 1 216 ? -5.625 14.396 -13.241 1.00 92.44 216 ALA A CA 1
ATOM 1606 C C . ALA A 1 216 ? -6.796 14.505 -12.236 1.00 92.44 216 ALA A C 1
ATOM 1608 O O . ALA A 1 216 ? -7.304 15.595 -11.997 1.00 92.44 216 ALA A O 1
ATOM 1609 N N . ARG A 1 217 ? -7.253 13.387 -11.647 1.00 86.81 217 ARG A N 1
ATOM 1610 C CA . ARG A 1 217 ? -8.267 13.390 -10.575 1.00 86.81 217 ARG A CA 1
ATOM 1611 C C . ARG A 1 217 ? -7.684 13.614 -9.175 1.00 86.81 217 ARG A C 1
ATOM 1613 O O . ARG A 1 217 ? -8.460 13.785 -8.240 1.00 86.81 217 ARG A O 1
ATOM 1620 N N . LEU A 1 218 ? -6.361 13.557 -9.017 1.00 85.38 218 LEU A N 1
ATOM 1621 C CA . LEU A 1 218 ? -5.680 13.856 -7.755 1.00 85.38 218 LEU A CA 1
ATOM 1622 C C . LEU A 1 218 ? -5.343 15.340 -7.607 1.00 85.38 218 LEU A C 1
ATOM 1624 O O . LEU A 1 218 ? -5.216 15.796 -6.472 1.00 85.38 218 LEU A O 1
ATOM 1628 N N . ASP A 1 219 ? -5.261 16.084 -8.711 1.00 81.50 219 ASP A N 1
ATOM 1629 C CA . ASP A 1 219 ? -4.991 17.521 -8.699 1.00 81.50 219 ASP A CA 1
ATOM 1630 C C . ASP A 1 219 ? -6.005 18.247 -7.797 1.00 81.50 219 ASP A C 1
ATOM 1632 O O . ASP A 1 219 ? -7.208 18.285 -8.064 1.00 81.50 219 ASP A O 1
ATOM 1636 N N . GLY A 1 220 ? -5.520 18.812 -6.689 1.00 78.25 220 GLY A N 1
ATOM 1637 C CA . GLY A 1 220 ? -6.361 19.533 -5.729 1.00 78.25 220 GLY A CA 1
ATOM 1638 C C . GLY A 1 220 ? -7.241 18.652 -4.830 1.00 78.25 220 GLY A C 1
ATOM 1639 O O . GLY A 1 220 ? -8.043 19.191 -4.070 1.00 78.25 220 GLY A O 1
ATOM 1640 N N . ALA A 1 221 ? -7.075 17.323 -4.841 1.00 80.75 221 ALA A N 1
ATOM 1641 C CA . ALA A 1 221 ? -7.825 16.400 -3.980 1.00 80.75 221 ALA A CA 1
ATOM 1642 C C . ALA A 1 221 ? -7.424 16.478 -2.491 1.00 80.75 221 ALA A C 1
ATOM 1644 O O . ALA A 1 221 ? -8.082 15.880 -1.641 1.00 80.75 221 ALA A O 1
ATOM 1645 N N . GLY A 1 222 ? -6.347 17.204 -2.164 1.00 83.00 222 GLY A N 1
ATOM 1646 C CA . GLY A 1 222 ? -5.880 17.392 -0.789 1.00 83.00 222 GLY A CA 1
ATOM 1647 C C . GLY A 1 222 ? -5.199 16.157 -0.194 1.00 83.00 222 GLY A C 1
ATOM 1648 O O . GLY A 1 222 ? -5.250 15.972 1.018 1.00 83.00 222 GLY A O 1
ATOM 1649 N N . MET A 1 223 ? -4.567 15.320 -1.028 1.00 87.06 223 MET A N 1
ATOM 1650 C CA . MET A 1 223 ? -3.950 14.045 -0.623 1.00 87.06 223 MET A CA 1
ATOM 1651 C C . MET A 1 223 ? -2.440 13.998 -0.946 1.00 87.06 223 MET A C 1
ATOM 1653 O O . MET A 1 223 ? -1.991 13.121 -1.689 1.00 87.06 223 MET A O 1
ATOM 1657 N N . PRO A 1 224 ? -1.608 14.925 -0.431 1.00 87.12 224 PRO A N 1
ATOM 1658 C CA . PRO A 1 224 ? -0.193 15.034 -0.805 1.00 87.12 224 PRO A CA 1
ATOM 1659 C C . PRO A 1 224 ? 0.673 13.825 -0.403 1.00 87.12 224 PRO A C 1
ATOM 1661 O O . PRO A 1 224 ? 1.791 13.676 -0.906 1.00 87.12 224 PRO A O 1
ATOM 1664 N N . GLY A 1 225 ? 0.225 12.980 0.528 1.00 86.19 225 GLY A N 1
ATOM 1665 C CA . GLY A 1 225 ? 0.862 11.706 0.872 1.00 86.19 225 GLY A CA 1
ATOM 1666 C C . GLY A 1 225 ? 0.648 10.623 -0.192 1.00 86.19 225 GLY A C 1
ATOM 1667 O O . GLY A 1 225 ? 1.471 9.708 -0.314 1.00 86.19 225 GLY A O 1
ATOM 1668 N N . LEU A 1 226 ? -0.424 10.755 -0.974 1.00 91.31 226 LEU A N 1
ATOM 1669 C CA . LEU A 1 226 ? -0.791 9.899 -2.098 1.00 91.31 226 LEU A CA 1
ATOM 1670 C C . LEU A 1 226 ? -0.276 10.452 -3.433 1.00 91.31 226 LEU A C 1
ATOM 1672 O O . LEU A 1 226 ? 0.360 9.722 -4.178 1.00 91.31 226 LEU A O 1
ATOM 1676 N N . GLU A 1 227 ? -0.539 11.725 -3.718 1.00 91.56 227 GLU A N 1
ATOM 1677 C CA . GLU A 1 227 ? -0.323 12.374 -5.018 1.00 91.56 227 GLU A CA 1
ATOM 1678 C C . GLU A 1 227 ? 1.156 12.452 -5.425 1.00 91.56 227 GLU A C 1
ATOM 1680 O O . GLU A 1 227 ? 1.528 12.058 -6.535 1.00 91.56 227 GLU A O 1
ATOM 1685 N N . ARG A 1 228 ? 2.015 12.921 -4.511 1.00 92.88 228 ARG A N 1
ATOM 1686 C CA . ARG A 1 228 ? 3.424 13.222 -4.805 1.00 92.88 228 ARG A CA 1
ATOM 1687 C C . ARG A 1 228 ? 4.186 11.972 -5.229 1.00 92.88 228 ARG A C 1
ATOM 1689 O O . ARG A 1 228 ? 4.364 11.042 -4.437 1.00 92.88 228 ARG A O 1
ATOM 1696 N N . GLY A 1 229 ? 4.691 11.975 -6.461 1.00 95.69 229 GLY A N 1
ATOM 1697 C CA . GLY A 1 229 ? 5.461 10.862 -7.016 1.00 95.69 229 GLY A CA 1
ATOM 1698 C C . GLY A 1 229 ? 4.654 9.717 -7.625 1.00 95.69 229 GLY A C 1
ATOM 1699 O O . GLY A 1 229 ? 5.256 8.841 -8.246 1.00 95.69 229 GLY A O 1
ATOM 1700 N N . LEU A 1 230 ? 3.324 9.690 -7.486 1.00 97.12 230 LEU A N 1
ATOM 1701 C CA . LEU A 1 230 ? 2.539 8.511 -7.861 1.00 97.12 230 LEU A CA 1
ATOM 1702 C C . LEU A 1 230 ? 2.495 8.277 -9.373 1.00 97.12 230 LEU A C 1
ATOM 1704 O O . LEU A 1 230 ? 2.755 7.163 -9.822 1.00 97.12 230 LEU A O 1
ATOM 1708 N N . LEU A 1 231 ? 2.195 9.315 -10.162 1.00 97.62 231 LEU A N 1
ATOM 1709 C CA . LEU A 1 231 ? 2.144 9.200 -11.621 1.00 97.62 231 LEU A CA 1
ATOM 1710 C C . LEU A 1 231 ? 3.483 8.737 -12.224 1.00 97.62 231 LEU A C 1
ATOM 1712 O O . LEU A 1 231 ? 3.474 7.726 -12.930 1.00 97.62 231 LEU A O 1
ATOM 1716 N N . PRO A 1 232 ? 4.634 9.394 -11.969 1.00 98.12 232 PRO A N 1
ATOM 1717 C CA . PRO A 1 232 ? 5.893 8.940 -12.554 1.00 98.12 232 PRO A CA 1
ATOM 1718 C C . PRO A 1 232 ? 6.286 7.533 -12.083 1.00 98.12 232 PRO A C 1
ATOM 1720 O O . PRO A 1 232 ? 6.793 6.750 -12.887 1.00 98.12 232 PRO A O 1
ATOM 1723 N N . LEU A 1 233 ? 5.968 7.151 -10.838 1.00 98.50 233 LEU A N 1
ATOM 1724 C CA . LEU A 1 233 ? 6.178 5.780 -10.367 1.00 98.50 233 LEU A CA 1
ATOM 1725 C C . LEU A 1 233 ? 5.292 4.763 -11.110 1.00 98.50 233 LEU A C 1
ATOM 1727 O O . LEU A 1 233 ? 5.774 3.692 -11.479 1.00 98.50 233 LEU A O 1
ATOM 1731 N N . ALA A 1 234 ? 4.022 5.088 -11.362 1.00 98.44 234 ALA A N 1
ATOM 1732 C CA . ALA A 1 234 ? 3.105 4.225 -12.107 1.00 98.44 234 ALA A CA 1
ATOM 1733 C C . ALA A 1 234 ? 3.557 4.026 -13.563 1.00 98.44 234 ALA A C 1
ATOM 1735 O O . ALA A 1 234 ? 3.516 2.905 -14.075 1.00 98.44 234 ALA A O 1
ATOM 1736 N N . LEU A 1 235 ? 4.045 5.088 -14.213 1.00 98.19 235 LEU A N 1
ATOM 1737 C CA . LEU A 1 235 ? 4.588 5.017 -15.573 1.00 98.19 235 LEU A CA 1
ATOM 1738 C C . LEU A 1 235 ? 5.893 4.213 -15.628 1.00 98.19 235 LEU A C 1
ATOM 1740 O O . LEU A 1 235 ? 6.062 3.386 -16.525 1.00 98.19 235 LEU A O 1
ATOM 1744 N N . LEU A 1 236 ? 6.785 4.381 -14.647 1.00 98.38 236 LEU A N 1
ATOM 1745 C CA . LEU A 1 236 ? 7.986 3.552 -14.520 1.00 98.38 236 LEU A CA 1
ATOM 1746 C C . LEU A 1 236 ? 7.622 2.070 -14.363 1.00 98.38 236 LEU A C 1
ATOM 1748 O O . LEU A 1 236 ? 8.144 1.228 -15.097 1.00 98.38 236 LEU A O 1
ATOM 1752 N N . GLY A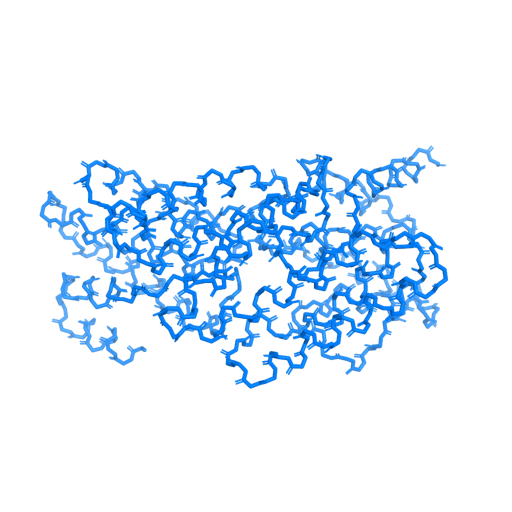 1 237 ? 6.689 1.760 -13.459 1.00 98.00 237 GLY A N 1
ATOM 1753 C CA . GLY A 1 237 ? 6.191 0.403 -13.242 1.00 98.00 237 GLY A CA 1
ATOM 1754 C C . GLY A 1 237 ? 5.609 -0.215 -14.508 1.00 98.00 237 GLY A C 1
ATOM 1755 O O . GLY A 1 237 ? 5.979 -1.331 -14.870 1.00 98.00 237 GLY A O 1
ATOM 1756 N N . LEU A 1 238 ? 4.787 0.540 -15.245 1.00 97.25 238 LEU A N 1
ATOM 1757 C CA . LEU A 1 238 ? 4.213 0.105 -16.517 1.00 97.25 238 LEU A CA 1
ATOM 1758 C C . LEU A 1 238 ? 5.292 -0.273 -17.539 1.00 97.25 238 LEU A C 1
ATOM 1760 O O . LEU A 1 238 ? 5.164 -1.290 -18.223 1.00 97.25 238 LEU A O 1
ATOM 1764 N N . ARG A 1 239 ? 6.348 0.536 -17.665 1.00 95.88 239 ARG A N 1
ATOM 1765 C CA . ARG A 1 239 ? 7.452 0.268 -18.598 1.00 95.88 239 ARG A CA 1
ATOM 1766 C C . ARG A 1 239 ? 8.233 -0.976 -18.203 1.00 95.88 239 ARG A C 1
ATOM 1768 O O . ARG A 1 239 ? 8.416 -1.862 -19.038 1.00 95.88 239 ARG A O 1
ATOM 1775 N N . LEU A 1 240 ? 8.622 -1.062 -16.934 1.00 96.31 240 LEU A N 1
ATOM 1776 C CA . LEU A 1 240 ? 9.385 -2.186 -16.401 1.00 96.31 240 LEU A CA 1
ATOM 1777 C C . LEU A 1 240 ? 8.606 -3.506 -16.483 1.00 96.31 240 LEU A C 1
ATOM 1779 O O . LEU A 1 240 ? 9.168 -4.513 -16.907 1.00 96.31 240 LEU A O 1
ATOM 1783 N N . ALA A 1 241 ? 7.303 -3.491 -16.188 1.00 94.19 241 ALA A N 1
ATOM 1784 C CA . ALA A 1 241 ? 6.425 -4.659 -16.298 1.00 94.19 241 ALA A CA 1
ATOM 1785 C C . ALA A 1 241 ? 6.376 -5.252 -17.720 1.00 94.19 241 ALA A C 1
ATOM 1787 O O . ALA A 1 241 ? 6.146 -6.446 -17.887 1.00 94.19 241 ALA A O 1
ATOM 1788 N N . HIS A 1 242 ? 6.607 -4.422 -18.742 1.00 90.81 242 HIS A N 1
ATOM 1789 C CA . HIS A 1 242 ? 6.605 -4.815 -20.153 1.00 90.81 242 HIS A CA 1
ATOM 1790 C C . HIS A 1 242 ? 8.022 -4.969 -20.733 1.00 90.81 242 HIS A C 1
ATOM 1792 O O . HIS A 1 242 ? 8.180 -5.014 -21.952 1.00 90.81 242 HIS A O 1
ATOM 1798 N N . GLY A 1 243 ? 9.061 -5.005 -19.888 1.00 90.31 243 GLY A N 1
ATOM 1799 C CA . GLY A 1 243 ? 10.454 -5.140 -20.325 1.00 90.31 243 GLY A CA 1
ATOM 1800 C C . GLY A 1 243 ? 10.966 -3.964 -21.164 1.00 90.31 243 GLY A C 1
ATOM 1801 O O . GLY A 1 243 ? 11.933 -4.113 -21.908 1.00 90.31 243 GLY A O 1
ATOM 1802 N N . ARG A 1 244 ? 10.316 -2.796 -21.083 1.00 92.38 244 ARG A N 1
ATOM 1803 C CA . ARG A 1 244 ? 10.763 -1.583 -21.773 1.00 92.38 244 ARG A CA 1
ATOM 1804 C C . ARG A 1 244 ? 11.862 -0.889 -20.958 1.00 92.38 244 ARG A C 1
ATOM 1806 O O . ARG A 1 244 ? 11.836 -0.967 -19.729 1.00 92.38 244 ARG A O 1
ATOM 1813 N N . PRO A 1 245 ? 12.782 -0.148 -21.606 1.00 90.25 245 PRO A N 1
ATOM 1814 C CA . PRO A 1 245 ? 13.776 0.656 -20.898 1.00 90.25 245 PRO A CA 1
ATOM 1815 C C . PRO A 1 245 ? 13.119 1.613 -19.900 1.00 90.25 245 PRO A C 1
ATOM 1817 O O . PRO A 1 245 ? 12.083 2.201 -20.218 1.00 90.25 245 PRO A O 1
ATOM 1820 N N . ALA A 1 246 ? 13.713 1.789 -18.722 1.00 91.81 246 ALA A N 1
ATOM 1821 C CA . ALA A 1 246 ? 13.276 2.781 -17.745 1.00 91.81 246 ALA A CA 1
ATOM 1822 C C . ALA A 1 246 ? 13.628 4.191 -18.245 1.00 91.81 246 ALA A C 1
ATOM 1824 O O . ALA A 1 246 ? 14.745 4.665 -18.065 1.00 91.81 246 ALA A O 1
ATOM 1825 N N . GLU A 1 247 ? 12.681 4.849 -18.910 1.00 90.06 247 GLU A N 1
ATOM 1826 C CA . GLU A 1 247 ? 12.803 6.261 -19.278 1.00 90.06 247 GLU A CA 1
ATOM 1827 C C . GLU A 1 247 ? 12.368 7.102 -18.077 1.00 90.06 247 GLU A C 1
ATOM 1829 O O . GLU A 1 247 ? 11.180 7.172 -17.757 1.00 90.06 247 GLU A O 1
ATOM 1834 N N . VAL A 1 248 ? 13.345 7.687 -17.384 1.00 94.38 248 VAL A N 1
ATOM 1835 C CA . VAL A 1 248 ? 13.136 8.556 -16.223 1.00 94.38 248 VAL A CA 1
ATOM 1836 C C . VAL A 1 248 ? 13.463 9.992 -16.605 1.00 94.38 248 VAL A C 1
ATOM 1838 O O . VAL A 1 248 ? 14.594 10.296 -16.974 1.00 94.38 248 VAL A O 1
ATOM 1841 N N . ASP A 1 249 ? 12.476 10.874 -16.470 1.00 94.19 249 ASP A N 1
ATOM 1842 C CA . ASP A 1 249 ? 12.683 12.321 -16.501 1.00 94.19 249 ASP A CA 1
ATOM 1843 C C . ASP A 1 249 ? 13.097 12.804 -15.096 1.00 94.19 249 ASP A C 1
ATOM 1845 O O . ASP A 1 249 ? 12.278 12.732 -14.172 1.00 94.19 249 ASP A O 1
ATOM 1849 N N . PRO A 1 250 ? 14.335 13.294 -14.885 1.00 91.44 250 PRO A N 1
ATOM 1850 C CA . PRO A 1 250 ? 14.776 13.784 -13.577 1.00 91.44 250 PRO A CA 1
ATOM 1851 C C . PRO A 1 250 ? 13.991 15.019 -13.094 1.00 91.44 250 PRO A C 1
ATOM 1853 O O . PRO A 1 250 ? 13.932 15.265 -11.880 1.00 91.44 250 PRO A O 1
ATOM 1856 N N . GLY A 1 251 ? 13.376 15.767 -14.020 1.00 93.38 251 GLY A N 1
ATOM 1857 C CA . GLY A 1 251 ? 12.559 16.950 -13.756 1.00 93.38 251 GLY A CA 1
ATOM 1858 C C . GLY A 1 251 ? 11.133 16.651 -13.284 1.00 93.38 251 GLY A C 1
ATOM 1859 O O . GLY A 1 251 ? 10.482 17.547 -12.747 1.00 93.38 251 GLY A O 1
ATOM 1860 N N . ALA A 1 252 ? 10.650 15.412 -13.416 1.00 95.25 252 ALA A N 1
ATOM 1861 C CA . ALA A 1 252 ? 9.326 15.031 -12.932 1.00 95.25 252 ALA A CA 1
ATOM 1862 C C . ALA A 1 252 ? 9.225 15.098 -11.392 1.00 95.25 252 ALA A C 1
ATOM 1864 O O . ALA A 1 252 ? 10.218 14.948 -10.661 1.00 95.25 252 ALA A O 1
ATOM 1865 N N . ASP A 1 253 ? 8.004 15.283 -10.875 1.00 94.75 253 ASP A N 1
ATOM 1866 C CA . ASP A 1 253 ? 7.744 15.186 -9.437 1.00 94.75 253 ASP A CA 1
ATOM 1867 C C . ASP A 1 253 ? 7.756 13.724 -8.990 1.00 94.75 253 ASP A C 1
ATOM 1869 O O . ASP A 1 253 ? 6.723 13.070 -8.906 1.00 94.75 253 ASP A O 1
ATOM 1873 N N . TRP A 1 254 ? 8.944 13.206 -8.688 1.00 96.38 254 TRP A N 1
ATOM 1874 C CA . TRP A 1 254 ? 9.126 11.881 -8.096 1.00 96.38 254 TRP A CA 1
ATOM 1875 C C . TRP A 1 254 ? 8.759 11.818 -6.612 1.00 96.38 254 TRP A C 1
ATOM 1877 O O . TRP A 1 254 ? 8.764 10.726 -6.036 1.00 96.38 254 TRP A O 1
ATOM 1887 N N . GLY A 1 255 ? 8.472 12.960 -5.977 1.00 95.25 255 GLY A N 1
ATOM 1888 C CA . GLY A 1 255 ? 8.198 13.058 -4.551 1.00 95.25 255 GLY A CA 1
ATOM 1889 C C . GLY A 1 255 ? 9.170 12.211 -3.707 1.00 95.25 255 GLY A C 1
ATOM 1890 O O . GLY A 1 255 ? 10.390 12.296 -3.887 1.00 95.25 255 GLY A O 1
ATOM 1891 N N . PRO A 1 256 ? 8.663 11.355 -2.805 1.00 94.94 256 PRO A N 1
ATOM 1892 C CA . PRO A 1 256 ? 9.491 10.495 -1.958 1.00 94.94 256 PRO A CA 1
ATOM 1893 C C . PRO A 1 256 ? 10.125 9.301 -2.690 1.00 94.94 256 PRO A C 1
ATOM 1895 O O . PRO A 1 256 ? 10.952 8.609 -2.101 1.00 94.94 256 PRO A O 1
ATOM 1898 N N . TYR A 1 257 ? 9.771 9.048 -3.952 1.00 97.50 257 TYR A N 1
ATOM 1899 C CA . TYR A 1 257 ? 10.334 7.955 -4.752 1.00 97.50 257 TYR A CA 1
ATOM 1900 C C . TYR A 1 257 ? 11.557 8.379 -5.571 1.00 97.50 257 TYR A C 1
ATOM 1902 O O . TYR A 1 257 ? 12.155 7.536 -6.237 1.00 97.50 257 TYR A O 1
ATOM 1910 N N . ARG A 1 258 ? 11.972 9.653 -5.491 1.00 97.69 258 ARG A N 1
ATOM 1911 C CA . ARG A 1 258 ? 13.168 10.177 -6.173 1.00 97.69 258 ARG A CA 1
ATOM 1912 C C . ARG A 1 258 ? 14.413 9.290 -6.013 1.00 97.69 258 ARG A C 1
ATOM 1914 O O . ARG A 1 258 ? 15.047 9.045 -7.038 1.00 97.69 258 ARG A O 1
ATOM 1921 N N . PRO A 1 259 ? 14.730 8.731 -4.824 1.00 97.81 259 PRO A N 1
ATOM 1922 C CA . PRO A 1 259 ? 15.890 7.851 -4.677 1.00 97.81 259 PRO A CA 1
ATOM 1923 C C . PRO A 1 259 ? 15.862 6.621 -5.597 1.00 97.81 259 PRO A C 1
ATOM 1925 O O . PRO A 1 259 ? 16.910 6.189 -6.060 1.00 97.81 259 PRO A O 1
ATOM 1928 N N . TRP A 1 260 ? 14.681 6.075 -5.909 1.00 97.75 260 TRP A N 1
ATOM 1929 C CA . TRP A 1 260 ? 14.533 4.926 -6.815 1.00 97.75 260 TRP A CA 1
ATOM 1930 C C . TRP A 1 260 ? 14.542 5.317 -8.296 1.00 97.75 260 TRP A C 1
ATOM 1932 O O . TRP A 1 260 ? 14.748 4.454 -9.144 1.00 97.75 260 TRP A O 1
ATOM 1942 N N . ALA A 1 261 ? 14.325 6.593 -8.619 1.00 97.50 261 ALA A N 1
ATOM 1943 C CA . ALA A 1 261 ? 14.286 7.089 -9.991 1.00 97.50 261 ALA A CA 1
ATOM 1944 C C . ALA A 1 261 ? 15.650 7.598 -10.473 1.00 97.50 261 ALA A C 1
ATOM 1946 O O . ALA A 1 261 ? 16.078 7.283 -11.581 1.00 97.50 261 ALA A O 1
ATOM 1947 N N . GLU A 1 262 ? 16.353 8.350 -9.628 1.00 97.25 262 GLU A N 1
ATOM 1948 C CA . GLU A 1 262 ? 17.629 8.997 -9.951 1.00 97.25 262 GLU A CA 1
ATOM 1949 C C . GLU A 1 262 ? 18.696 8.047 -10.539 1.00 97.25 262 GLU A C 1
ATOM 1951 O O . GLU A 1 262 ? 19.313 8.413 -11.543 1.00 97.25 262 GLU A O 1
ATOM 1956 N N . PRO A 1 263 ? 18.878 6.802 -10.048 1.00 97.94 263 PRO A N 1
ATOM 1957 C CA . PRO A 1 263 ? 19.854 5.885 -10.632 1.00 97.94 263 PRO A CA 1
ATOM 1958 C C . PRO A 1 263 ? 19.547 5.498 -12.088 1.00 97.94 263 PRO A C 1
ATOM 1960 O O . PRO A 1 263 ? 20.476 5.236 -12.849 1.00 97.94 263 PRO A O 1
ATOM 1963 N N . PHE A 1 264 ? 18.276 5.491 -12.511 1.00 97.88 264 PHE A N 1
ATOM 1964 C CA . PHE A 1 264 ? 17.922 5.245 -13.914 1.00 97.88 264 PHE A CA 1
ATOM 1965 C C . PHE A 1 264 ? 18.312 6.419 -14.816 1.00 97.88 264 PHE A C 1
ATOM 1967 O O . PHE A 1 264 ? 18.822 6.191 -15.911 1.00 97.88 264 PHE A O 1
ATOM 1974 N N . ALA A 1 265 ? 18.128 7.660 -14.353 1.00 96.69 265 ALA A N 1
ATOM 1975 C CA . ALA A 1 265 ? 18.567 8.847 -15.090 1.00 96.69 265 ALA A CA 1
ATOM 1976 C C . ALA A 1 265 ? 20.096 8.854 -15.262 1.00 96.69 265 ALA A C 1
ATOM 1978 O O . ALA A 1 265 ? 20.598 9.033 -16.370 1.00 96.69 265 ALA A O 1
ATOM 1979 N N . LEU A 1 266 ? 20.837 8.531 -14.195 1.00 97.62 266 LEU A N 1
ATOM 1980 C CA . LEU A 1 266 ? 22.296 8.382 -14.246 1.00 97.62 266 LEU A CA 1
ATOM 1981 C C . LEU A 1 266 ? 22.735 7.301 -15.247 1.00 97.62 266 LEU A C 1
ATOM 1983 O O . LEU A 1 266 ? 23.705 7.496 -15.979 1.00 97.62 266 LEU A O 1
ATOM 1987 N N . LEU A 1 267 ? 22.022 6.170 -15.320 1.00 96.50 267 LEU A N 1
ATOM 1988 C CA . LEU A 1 267 ? 22.300 5.127 -16.314 1.00 96.50 267 LEU A CA 1
ATOM 1989 C C . LEU A 1 267 ? 22.065 5.613 -17.748 1.00 96.50 267 LEU A C 1
ATOM 1991 O O . LEU A 1 267 ? 22.893 5.332 -18.614 1.00 96.50 267 LEU A O 1
ATOM 1995 N N . ALA A 1 268 ? 20.983 6.355 -17.995 1.00 94.75 268 ALA A N 1
ATOM 1996 C CA . ALA A 1 268 ? 20.682 6.918 -19.312 1.00 94.75 268 ALA A CA 1
ATOM 1997 C C . ALA A 1 268 ? 21.754 7.923 -19.783 1.00 94.75 268 ALA A C 1
ATOM 1999 O O . ALA A 1 268 ? 22.033 8.010 -20.976 1.00 94.75 268 ALA A O 1
ATOM 2000 N N . GLU A 1 269 ? 22.406 8.621 -18.849 1.00 95.56 269 GLU A N 1
ATOM 2001 C CA . GLU A 1 269 ? 23.533 9.533 -19.102 1.00 95.56 269 GLU A CA 1
ATOM 2002 C C . GLU A 1 269 ? 24.897 8.819 -19.229 1.00 95.56 269 GLU A C 1
ATOM 2004 O O . GLU A 1 269 ? 25.924 9.469 -19.423 1.00 95.56 269 GLU A O 1
ATOM 2009 N N . GLY A 1 270 ? 24.951 7.489 -19.089 1.00 96.19 270 GLY A N 1
ATOM 2010 C CA . GLY A 1 270 ? 26.203 6.721 -19.113 1.00 96.19 270 GLY A CA 1
ATOM 2011 C C . GLY A 1 270 ? 27.025 6.802 -17.817 1.00 96.19 270 GLY A C 1
ATOM 2012 O O . GLY A 1 270 ? 28.166 6.339 -17.770 1.00 96.19 270 GLY A O 1
ATOM 2013 N N . ARG A 1 271 ? 26.457 7.336 -16.730 1.00 97.50 271 ARG A N 1
ATOM 2014 C CA . ARG A 1 271 ? 27.118 7.544 -15.428 1.00 97.50 271 ARG A CA 1
ATOM 2015 C C . ARG A 1 271 ? 26.983 6.320 -14.517 1.00 97.50 271 ARG A C 1
ATOM 2017 O O . ARG A 1 271 ? 26.508 6.391 -13.383 1.00 97.50 271 ARG A O 1
ATOM 2024 N N . GLY A 1 272 ? 27.425 5.161 -15.011 1.00 97.38 272 GLY A N 1
ATOM 2025 C CA . GLY A 1 272 ? 27.209 3.858 -14.362 1.00 97.38 272 GLY A CA 1
ATOM 2026 C C . GLY A 1 272 ? 27.786 3.728 -12.943 1.00 97.38 272 GLY A C 1
ATOM 2027 O O . GLY A 1 272 ? 27.163 3.109 -12.080 1.00 97.38 272 GLY A O 1
ATOM 2028 N N . THR A 1 273 ? 28.945 4.332 -12.662 1.00 97.94 273 THR A N 1
ATOM 2029 C CA . THR A 1 273 ? 29.544 4.322 -11.312 1.00 97.94 273 THR A CA 1
ATOM 2030 C C . THR A 1 273 ? 28.672 5.067 -10.303 1.00 97.94 273 THR A C 1
ATOM 2032 O O . THR A 1 273 ? 28.460 4.590 -9.190 1.00 97.94 273 THR A O 1
ATOM 2035 N N . GLU A 1 274 ? 28.129 6.218 -10.696 1.00 98.31 274 GLU A N 1
ATOM 2036 C CA . GLU A 1 274 ? 27.273 7.037 -9.838 1.00 98.31 274 GLU A CA 1
ATOM 2037 C C . GLU A 1 274 ? 25.920 6.364 -9.618 1.00 98.31 274 GLU A C 1
ATOM 2039 O O . GLU A 1 274 ? 25.465 6.274 -8.480 1.00 98.31 274 GLU A O 1
ATOM 2044 N N . ALA A 1 275 ? 25.341 5.775 -10.670 1.00 98.38 275 ALA A N 1
ATOM 2045 C CA . ALA A 1 275 ? 24.133 4.963 -10.558 1.00 98.38 275 ALA A CA 1
ATOM 2046 C C . ALA A 1 275 ? 24.316 3.787 -9.584 1.00 98.38 275 ALA A C 1
ATOM 2048 O O . ALA A 1 275 ? 23.451 3.525 -8.749 1.00 98.38 275 ALA A O 1
ATOM 2049 N N . ARG A 1 276 ? 25.466 3.100 -9.638 1.00 98.50 276 ARG A N 1
ATOM 2050 C CA . ARG A 1 276 ? 25.795 2.012 -8.706 1.00 98.50 276 ARG A CA 1
ATOM 2051 C C . ARG A 1 276 ? 25.938 2.504 -7.270 1.00 98.50 276 ARG A C 1
ATOM 2053 O O . ARG A 1 276 ? 25.455 1.839 -6.355 1.00 98.50 276 ARG A O 1
ATOM 2060 N N . ASN A 1 277 ? 26.582 3.649 -7.061 1.00 98.31 277 ASN A N 1
ATOM 2061 C CA . ASN A 1 277 ? 26.700 4.246 -5.732 1.00 98.31 277 ASN A CA 1
ATOM 2062 C C . ASN A 1 277 ? 25.322 4.625 -5.175 1.00 98.31 277 ASN A C 1
ATOM 2064 O O . ASN A 1 277 ? 25.026 4.295 -4.028 1.00 98.31 277 ASN A O 1
ATOM 2068 N N . ALA A 1 278 ? 24.461 5.226 -5.998 1.00 98.31 278 ALA A N 1
ATOM 2069 C CA . ALA A 1 278 ? 23.095 5.573 -5.623 1.00 98.31 278 ALA A CA 1
ATOM 2070 C C . ALA A 1 278 ? 22.253 4.325 -5.292 1.00 98.31 278 ALA A C 1
ATOM 2072 O O . ALA A 1 278 ? 21.628 4.282 -4.235 1.00 98.31 278 ALA A O 1
ATOM 2073 N N . LEU A 1 279 ? 22.322 3.261 -6.108 1.00 98.44 279 LEU A N 1
ATOM 2074 C CA . LEU A 1 279 ? 21.687 1.963 -5.820 1.00 98.44 279 LEU A CA 1
ATOM 2075 C C . LEU A 1 279 ? 22.141 1.391 -4.468 1.00 98.44 279 LEU A C 1
ATOM 2077 O O . LEU A 1 279 ? 21.325 0.907 -3.687 1.00 98.44 279 LEU A O 1
ATOM 2081 N N . ARG A 1 280 ? 23.445 1.428 -4.178 1.00 97.00 280 ARG A N 1
ATOM 2082 C CA . ARG A 1 280 ? 24.000 0.902 -2.919 1.00 97.00 280 ARG A CA 1
ATOM 2083 C C . ARG A 1 280 ? 23.640 1.752 -1.703 1.00 97.00 280 ARG A C 1
ATOM 2085 O O . ARG A 1 280 ? 23.629 1.220 -0.597 1.00 97.00 280 ARG A O 1
ATOM 2092 N N . ALA A 1 281 ? 23.345 3.034 -1.906 1.00 97.38 281 ALA A N 1
ATOM 2093 C CA . ALA A 1 281 ? 22.901 3.953 -0.865 1.00 97.38 281 ALA A CA 1
ATOM 2094 C C . ALA A 1 281 ? 21.388 3.878 -0.586 1.00 97.38 281 ALA A C 1
ATOM 2096 O O . ALA A 1 281 ? 20.926 4.492 0.377 1.00 97.38 281 ALA A O 1
ATOM 2097 N N . LEU A 1 282 ? 20.611 3.138 -1.390 1.00 97.19 282 LEU A N 1
ATOM 2098 C CA . LEU A 1 282 ? 19.176 2.985 -1.166 1.00 97.19 282 LEU A CA 1
ATOM 2099 C C . LEU A 1 282 ? 18.888 2.365 0.203 1.00 97.19 282 LEU A C 1
ATOM 2101 O O . LEU A 1 282 ? 19.339 1.265 0.534 1.00 97.19 282 LEU A O 1
ATOM 2105 N N . ALA A 1 283 ? 18.063 3.063 0.980 1.00 95.62 283 ALA A N 1
ATOM 2106 C CA . ALA A 1 283 ? 17.434 2.486 2.153 1.00 95.62 283 ALA A CA 1
ATOM 2107 C C . ALA A 1 283 ? 16.422 1.408 1.736 1.00 95.62 283 ALA A C 1
ATOM 2109 O O . ALA A 1 283 ? 15.894 1.405 0.624 1.00 95.62 283 ALA A O 1
ATOM 2110 N N . GLU A 1 284 ? 16.104 0.499 2.656 1.00 95.81 284 GLU A N 1
ATOM 2111 C CA . GLU A 1 284 ? 14.997 -0.428 2.436 1.00 95.81 284 GLU A CA 1
ATOM 2112 C C . GLU A 1 284 ? 13.675 0.333 2.226 1.00 95.81 284 GLU A C 1
ATOM 2114 O O . GLU A 1 284 ? 13.356 1.181 3.073 1.00 95.81 284 GLU A O 1
ATOM 2119 N N . PRO A 1 285 ? 12.878 -0.010 1.192 1.00 96.38 285 PRO A N 1
ATOM 2120 C CA . PRO A 1 285 ? 11.596 0.633 0.919 1.00 96.38 285 PRO A CA 1
ATOM 2121 C C . PRO A 1 285 ? 10.698 0.752 2.154 1.00 96.38 285 PRO A C 1
ATOM 2123 O O . PRO A 1 285 ? 10.611 -0.213 2.919 1.00 96.38 285 PRO A O 1
ATOM 2126 N N . PRO A 1 286 ? 10.028 1.898 2.387 1.00 95.19 286 PRO A N 1
ATOM 2127 C CA . PRO A 1 286 ? 9.119 2.066 3.520 1.00 95.19 286 PRO A CA 1
ATOM 2128 C C . PRO A 1 286 ? 8.115 0.905 3.633 1.00 95.19 286 PRO A C 1
ATOM 2130 O O . PRO A 1 286 ? 7.708 0.369 2.604 1.00 95.19 286 PRO A O 1
ATOM 2133 N N . PRO A 1 287 ? 7.723 0.487 4.854 1.00 95.69 287 PRO A N 1
ATOM 2134 C CA . PRO A 1 287 ? 6.733 -0.571 5.056 1.00 95.69 287 PRO A CA 1
ATOM 2135 C C . PRO A 1 287 ? 5.321 -0.060 4.717 1.00 95.69 287 PRO A C 1
ATOM 2137 O O . PRO A 1 287 ? 4.510 0.216 5.601 1.00 95.69 287 PRO A O 1
ATOM 2140 N N . ASP A 1 288 ? 5.065 0.150 3.431 1.00 96.06 288 ASP A N 1
ATOM 2141 C CA . ASP A 1 288 ? 3.875 0.789 2.884 1.00 96.06 288 ASP A CA 1
ATOM 2142 C C . ASP A 1 288 ? 3.314 -0.023 1.696 1.00 96.06 288 ASP A C 1
ATOM 2144 O O . ASP A 1 288 ? 3.889 -1.036 1.291 1.00 96.06 288 ASP A O 1
ATOM 2148 N N . LEU A 1 289 ? 2.162 0.382 1.153 1.00 97.50 289 LEU A N 1
ATOM 2149 C CA . LEU A 1 289 ? 1.480 -0.330 0.060 1.00 97.50 289 LEU A CA 1
ATOM 2150 C C . LEU A 1 289 ? 2.289 -0.424 -1.252 1.00 97.50 289 LEU A C 1
ATOM 2152 O O . LEU A 1 289 ? 1.845 -1.079 -2.196 1.00 97.50 289 LEU A O 1
ATOM 2156 N N . LEU A 1 290 ? 3.442 0.242 -1.343 1.00 98.06 290 LE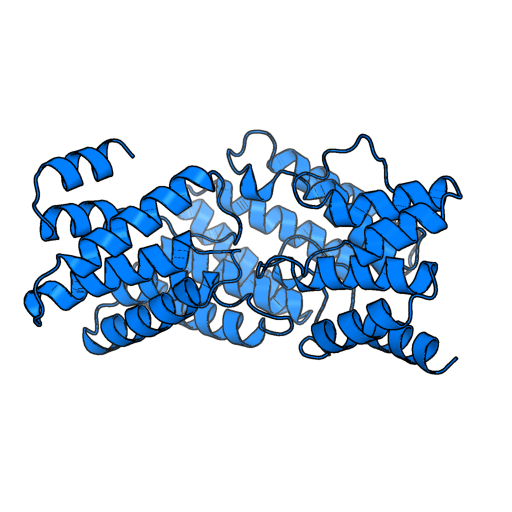U A N 1
ATOM 2157 C CA . LEU A 1 290 ? 4.316 0.266 -2.513 1.00 98.06 290 LEU A CA 1
ATOM 2158 C C . LEU A 1 290 ? 5.638 -0.475 -2.273 1.00 98.06 290 LEU A C 1
ATOM 2160 O O . LEU A 1 290 ? 6.520 -0.421 -3.133 1.00 98.06 290 LEU A O 1
ATOM 2164 N N . TYR A 1 291 ? 5.774 -1.200 -1.156 1.00 98.50 291 TYR A N 1
ATOM 2165 C CA . TYR A 1 291 ? 6.977 -1.961 -0.812 1.00 98.50 291 TYR A CA 1
ATOM 2166 C C . TYR A 1 291 ? 7.443 -2.874 -1.958 1.00 98.50 291 TYR A C 1
ATOM 2168 O O . TYR A 1 291 ? 8.603 -2.804 -2.371 1.00 98.50 291 TYR A O 1
ATOM 2176 N N . GLU A 1 292 ? 6.546 -3.688 -2.525 1.00 98.69 292 GLU A N 1
ATOM 2177 C CA . GLU A 1 292 ? 6.873 -4.597 -3.629 1.00 98.69 292 GLU A CA 1
ATOM 2178 C C . GLU A 1 292 ? 7.284 -3.837 -4.898 1.00 98.69 292 GLU A C 1
ATOM 2180 O O . GLU A 1 292 ? 8.251 -4.217 -5.555 1.00 98.69 292 GLU A O 1
ATOM 2185 N N . ALA A 1 293 ? 6.603 -2.733 -5.224 1.00 98.69 293 ALA A N 1
ATOM 2186 C CA . ALA A 1 293 ? 6.927 -1.906 -6.389 1.00 98.69 293 ALA A CA 1
ATOM 2187 C C . ALA A 1 293 ? 8.341 -1.310 -6.292 1.00 98.69 293 ALA A C 1
ATOM 2189 O O . ALA A 1 293 ? 9.119 -1.377 -7.244 1.00 98.69 293 ALA A O 1
ATOM 2190 N N . LEU A 1 294 ? 8.700 -0.776 -5.124 1.00 98.69 294 LEU A N 1
ATOM 2191 C CA . LEU A 1 294 ? 10.021 -0.199 -4.883 1.00 98.69 294 LEU A CA 1
ATOM 2192 C C . LEU A 1 294 ? 11.121 -1.268 -4.825 1.00 98.69 294 LEU A C 1
ATOM 2194 O O . LEU A 1 294 ? 12.226 -1.027 -5.312 1.00 98.69 294 LEU A O 1
ATOM 2198 N N . CYS A 1 295 ? 10.819 -2.469 -4.319 1.00 98.75 295 CYS A N 1
ATOM 2199 C CA . CYS A 1 295 ? 11.728 -3.614 -4.427 1.00 98.75 295 CYS A CA 1
ATOM 2200 C C . CYS A 1 295 ? 11.958 -4.026 -5.892 1.00 98.75 295 CYS A C 1
ATOM 2202 O O . CYS A 1 295 ? 13.088 -4.335 -6.264 1.00 98.75 295 CYS A O 1
ATOM 2204 N N . CYS A 1 296 ? 10.926 -3.997 -6.741 1.00 98.75 296 CYS A N 1
ATOM 2205 C CA . CYS A 1 296 ? 11.063 -4.261 -8.177 1.00 98.75 296 CYS A CA 1
ATOM 2206 C C . CYS A 1 296 ? 11.868 -3.170 -8.902 1.00 98.75 296 CYS A C 1
ATOM 2208 O O . CYS A 1 296 ? 12.694 -3.494 -9.752 1.00 98.75 296 CYS A O 1
ATOM 2210 N N . ALA A 1 297 ? 11.693 -1.891 -8.550 1.00 98.62 297 ALA A N 1
ATOM 2211 C CA . ALA A 1 297 ? 12.529 -0.808 -9.077 1.00 98.62 297 ALA A CA 1
ATOM 2212 C C . ALA A 1 297 ? 14.013 -0.999 -8.702 1.00 98.62 297 ALA A C 1
ATOM 2214 O O . ALA A 1 297 ? 14.895 -0.883 -9.553 1.00 98.62 297 ALA A O 1
ATOM 2215 N N . GLU A 1 298 ? 14.289 -1.366 -7.446 1.00 98.69 298 GLU A N 1
ATOM 2216 C CA . GLU A 1 298 ? 15.635 -1.709 -6.969 1.00 98.69 298 GLU A CA 1
ATOM 2217 C C . GLU A 1 298 ? 16.208 -2.934 -7.709 1.00 98.69 298 GLU A C 1
ATOM 2219 O O . GLU A 1 298 ? 17.369 -2.920 -8.118 1.00 98.69 298 GLU A O 1
ATOM 2224 N N . ALA A 1 299 ? 15.394 -3.970 -7.945 1.00 98.62 299 ALA A N 1
ATOM 2225 C CA . ALA A 1 299 ? 15.796 -5.156 -8.700 1.00 98.62 299 ALA A CA 1
ATOM 2226 C C . ALA A 1 299 ? 16.133 -4.826 -10.161 1.00 98.62 299 ALA A C 1
ATOM 2228 O O . ALA A 1 299 ? 17.129 -5.318 -10.684 1.00 98.62 299 ALA A O 1
ATOM 2229 N N . ALA A 1 300 ? 15.347 -3.966 -10.814 1.00 98.62 300 ALA A N 1
ATOM 2230 C CA . ALA A 1 300 ? 15.611 -3.512 -12.178 1.00 98.62 300 ALA A CA 1
ATOM 2231 C C . ALA A 1 300 ? 16.962 -2.789 -12.293 1.00 98.62 300 ALA A C 1
ATOM 2233 O O . ALA A 1 300 ? 17.736 -3.072 -13.208 1.00 98.62 300 ALA A O 1
ATOM 2234 N N . LEU A 1 301 ? 17.278 -1.908 -11.338 1.00 98.31 301 LEU A N 1
ATOM 2235 C CA . LEU A 1 301 ? 18.587 -1.256 -11.258 1.00 98.31 301 LEU A CA 1
ATOM 2236 C C . LEU A 1 301 ? 19.713 -2.265 -11.027 1.00 98.31 301 LEU A C 1
ATOM 2238 O O . LEU A 1 301 ? 20.743 -2.206 -11.696 1.00 98.31 301 LEU A O 1
ATOM 2242 N N . ALA A 1 302 ? 19.514 -3.203 -10.101 1.00 98.44 302 ALA A N 1
ATOM 2243 C CA . ALA A 1 302 ? 20.495 -4.233 -9.786 1.00 98.44 302 ALA A CA 1
ATOM 2244 C C . ALA A 1 302 ? 20.787 -5.146 -10.986 1.00 98.44 302 ALA A C 1
ATOM 2246 O O . ALA A 1 302 ? 21.945 -5.489 -11.210 1.00 98.44 302 ALA A O 1
ATOM 2247 N N . LEU A 1 303 ? 19.768 -5.483 -11.784 1.00 98.38 303 LEU A N 1
ATOM 2248 C CA . LEU A 1 303 ? 19.914 -6.231 -13.035 1.00 98.38 303 LEU A CA 1
ATOM 2249 C C . LEU A 1 303 ? 20.698 -5.426 -14.079 1.00 98.38 303 LEU A C 1
ATOM 2251 O O . LEU A 1 303 ? 21.640 -5.949 -14.665 1.00 98.38 303 LEU A O 1
ATOM 2255 N N . ALA A 1 304 ? 20.353 -4.151 -14.285 1.00 97.19 304 ALA A N 1
ATOM 2256 C CA . ALA A 1 304 ? 21.033 -3.290 -15.257 1.00 97.19 304 ALA A CA 1
ATOM 2257 C C . ALA A 1 304 ? 22.518 -3.055 -14.922 1.00 97.19 304 ALA A C 1
ATOM 2259 O O . ALA A 1 304 ? 23.336 -2.847 -15.815 1.00 97.19 304 ALA A O 1
ATOM 2260 N N . LEU A 1 305 ? 22.865 -3.083 -13.634 1.00 97.44 305 LEU A N 1
ATOM 2261 C CA . LEU A 1 305 ? 24.217 -2.856 -13.125 1.00 97.44 305 LEU A CA 1
ATOM 2262 C C . LEU A 1 305 ? 24.981 -4.149 -12.798 1.00 97.44 305 LEU A C 1
ATOM 2264 O O . LEU A 1 305 ? 26.119 -4.054 -12.331 1.00 97.44 305 LEU A O 1
ATOM 2268 N N . ASP A 1 306 ? 24.385 -5.329 -12.970 1.00 97.50 306 ASP A N 1
ATOM 2269 C CA . ASP A 1 306 ? 24.934 -6.608 -12.489 1.00 97.50 306 ASP A CA 1
ATOM 2270 C C . ASP A 1 306 ? 25.399 -6.541 -11.010 1.00 97.50 306 ASP A C 1
ATOM 2272 O O . ASP A 1 306 ? 26.474 -6.996 -10.615 1.00 97.50 306 ASP A O 1
ATOM 2276 N N . ASP A 1 307 ? 24.619 -5.873 -10.149 1.00 98.31 307 ASP A N 1
ATOM 2277 C CA . ASP A 1 307 ? 24.948 -5.732 -8.726 1.00 98.31 307 ASP A CA 1
ATOM 2278 C C . ASP A 1 307 ? 24.414 -6.930 -7.924 1.00 98.31 307 ASP A C 1
ATOM 2280 O O . ASP A 1 307 ? 23.315 -6.910 -7.363 1.00 98.31 307 ASP A O 1
ATOM 2284 N N . ARG A 1 308 ? 25.213 -8.004 -7.860 1.00 98.06 308 ARG A N 1
ATOM 2285 C CA . ARG A 1 308 ? 24.843 -9.257 -7.170 1.00 98.06 308 ARG A CA 1
ATOM 2286 C C . ARG A 1 308 ? 24.384 -9.082 -5.711 1.00 98.06 308 ARG A C 1
ATOM 2288 O O . ARG A 1 308 ? 23.428 -9.758 -5.325 1.00 98.06 308 ARG A O 1
ATOM 2295 N N . PRO A 1 309 ? 25.007 -8.233 -4.865 1.00 98.06 309 PRO A N 1
ATOM 2296 C CA . PRO A 1 309 ? 24.497 -7.976 -3.517 1.00 98.06 309 PRO A CA 1
ATOM 2297 C C . PRO A 1 309 ? 23.074 -7.401 -3.504 1.00 98.06 309 PRO A C 1
ATOM 2299 O O . PRO A 1 309 ? 22.242 -7.859 -2.718 1.00 98.06 309 PRO A O 1
ATOM 2302 N N . ALA A 1 310 ? 22.775 -6.432 -4.376 1.00 98.38 310 ALA A N 1
ATOM 2303 C CA . ALA A 1 310 ? 21.430 -5.875 -4.501 1.00 98.38 310 ALA A CA 1
ATOM 2304 C C . ALA A 1 310 ? 20.419 -6.890 -5.058 1.00 98.38 310 ALA A C 1
ATOM 2306 O O . ALA A 1 310 ? 19.293 -6.963 -4.564 1.00 98.38 310 ALA A O 1
ATOM 2307 N N . LEU A 1 311 ? 20.834 -7.736 -6.005 1.00 98.75 311 LEU A N 1
ATOM 2308 C CA . LEU A 1 311 ? 20.015 -8.833 -6.528 1.00 98.75 311 LEU A CA 1
ATOM 2309 C C . LEU A 1 311 ? 19.601 -9.825 -5.431 1.00 98.75 311 LEU A C 1
ATOM 2311 O O . LEU A 1 311 ? 18.417 -10.114 -5.287 1.00 98.75 311 LEU A O 1
ATOM 2315 N N . ARG A 1 312 ? 20.537 -10.305 -4.599 1.00 98.62 312 ARG A N 1
ATOM 2316 C CA . ARG A 1 312 ? 20.201 -11.223 -3.488 1.00 98.62 312 ARG A CA 1
ATOM 2317 C C . ARG A 1 312 ? 19.225 -10.588 -2.497 1.00 98.62 312 ARG A C 1
ATOM 2319 O O . ARG A 1 312 ? 18.215 -11.185 -2.148 1.00 98.62 312 ARG A O 1
ATOM 2326 N N . ARG A 1 313 ? 19.491 -9.341 -2.100 1.00 98.19 313 ARG A N 1
ATOM 2327 C CA . ARG A 1 313 ? 18.638 -8.607 -1.157 1.00 98.19 313 ARG A CA 1
ATOM 2328 C C . ARG A 1 313 ? 17.217 -8.406 -1.690 1.00 98.19 313 ARG A C 1
ATOM 2330 O O . ARG A 1 313 ? 16.258 -8.596 -0.950 1.00 98.19 313 ARG A O 1
ATOM 2337 N N . THR A 1 314 ? 17.072 -7.999 -2.949 1.00 98.44 314 THR A N 1
ATOM 2338 C CA . THR A 1 314 ? 15.750 -7.790 -3.564 1.00 98.44 314 THR A CA 1
ATOM 2339 C C . THR A 1 314 ? 15.015 -9.104 -3.798 1.00 98.44 314 THR A C 1
ATOM 2341 O O . THR A 1 314 ? 13.810 -9.154 -3.564 1.00 98.44 314 THR A O 1
ATOM 2344 N N . HIS A 1 315 ? 15.724 -10.180 -4.153 1.00 98.75 315 HIS A N 1
ATOM 2345 C CA . HIS A 1 315 ? 15.159 -11.528 -4.204 1.00 98.75 315 HIS A CA 1
ATOM 2346 C C . HIS A 1 315 ? 14.538 -11.928 -2.862 1.00 98.75 315 HIS A C 1
ATOM 2348 O O . HIS A 1 315 ? 13.358 -12.264 -2.814 1.00 98.75 315 HIS A O 1
ATOM 2354 N N . ASP A 1 316 ? 15.295 -11.825 -1.767 1.00 98.62 316 ASP A N 1
ATOM 2355 C CA . ASP A 1 316 ? 14.828 -12.241 -0.439 1.00 98.62 316 ASP A CA 1
ATOM 2356 C C . ASP A 1 316 ? 13.624 -11.417 0.037 1.00 98.62 316 ASP A C 1
ATOM 2358 O O . ASP A 1 316 ? 12.702 -11.952 0.654 1.00 98.62 316 ASP A O 1
ATOM 2362 N N . ARG A 1 317 ? 13.597 -10.119 -0.293 1.00 98.62 317 ARG A N 1
ATOM 2363 C CA . ARG A 1 317 ? 12.464 -9.231 0.010 1.00 98.62 317 ARG A CA 1
ATOM 2364 C C . ARG A 1 317 ? 11.215 -9.556 -0.801 1.00 98.62 317 ARG A C 1
ATOM 2366 O O . ARG A 1 317 ? 10.122 -9.426 -0.263 1.00 98.62 317 ARG A O 1
ATOM 2373 N N . LEU A 1 318 ? 11.363 -9.938 -2.071 1.00 98.81 318 LEU A N 1
ATOM 2374 C CA . LEU A 1 318 ? 10.247 -10.203 -2.986 1.00 98.81 318 LEU A CA 1
ATOM 2375 C C . LEU A 1 318 ? 9.704 -11.628 -2.881 1.00 98.81 318 LEU A C 1
ATOM 2377 O O . LEU A 1 318 ? 8.522 -11.836 -3.142 1.00 98.81 318 LEU A O 1
ATOM 2381 N N . LEU A 1 319 ? 10.531 -12.598 -2.484 1.00 98.75 319 LEU A N 1
ATOM 2382 C CA . LEU A 1 319 ? 10.166 -14.015 -2.425 1.00 98.75 319 LEU A CA 1
ATOM 2383 C C . LEU A 1 319 ? 8.834 -14.288 -1.697 1.00 98.75 319 LEU A C 1
ATOM 2385 O O . LEU A 1 319 ? 8.045 -15.084 -2.210 1.00 98.75 319 LEU A O 1
ATOM 2389 N N . PRO A 1 320 ? 8.508 -13.627 -0.564 1.00 98.69 320 PRO A N 1
ATOM 2390 C CA . PRO A 1 320 ? 7.235 -13.855 0.113 1.00 98.69 320 PRO A CA 1
ATOM 2391 C C . PRO A 1 320 ? 5.992 -13.442 -0.691 1.00 98.69 320 PRO A C 1
ATOM 2393 O O . PRO A 1 320 ? 4.901 -13.878 -0.342 1.00 98.69 320 PRO A O 1
ATOM 2396 N N . ALA A 1 321 ? 6.144 -12.609 -1.727 1.00 98.62 321 ALA A N 1
ATOM 2397 C CA . ALA A 1 321 ? 5.080 -12.187 -2.641 1.00 98.62 321 ALA A CA 1
ATOM 2398 C C . ALA A 1 321 ? 5.041 -13.006 -3.945 1.00 98.62 321 ALA A C 1
ATOM 2400 O O . ALA A 1 321 ? 4.461 -12.560 -4.934 1.00 98.62 321 ALA A O 1
ATOM 2401 N N . SER A 1 322 ? 5.666 -14.189 -3.987 1.00 98.50 322 SER A N 1
ATOM 2402 C CA . SER A 1 322 ? 5.512 -15.103 -5.126 1.00 98.50 322 SER A CA 1
ATOM 2403 C C . SER A 1 322 ? 4.028 -15.403 -5.389 1.00 98.50 322 SER A C 1
ATOM 2405 O O . SER A 1 322 ? 3.244 -15.604 -4.458 1.00 98.50 322 SER A O 1
ATOM 2407 N N . GLY A 1 323 ? 3.633 -15.386 -6.663 1.00 98.06 323 GLY A N 1
ATOM 2408 C CA . GLY A 1 323 ? 2.232 -15.459 -7.086 1.00 98.06 323 GLY A CA 1
ATOM 2409 C C . GLY A 1 323 ? 1.419 -14.161 -6.943 1.00 98.06 323 GLY A C 1
ATOM 2410 O O . GLY A 1 323 ? 0.215 -14.187 -7.203 1.00 98.06 323 GLY A O 1
ATOM 2411 N N . GLU A 1 324 ? 2.028 -13.036 -6.549 1.00 98.62 324 GLU A N 1
ATOM 2412 C CA . GLU A 1 324 ? 1.388 -11.711 -6.519 1.00 98.62 324 GLU A CA 1
ATOM 2413 C C . GLU A 1 324 ? 1.881 -10.788 -7.659 1.00 98.62 324 GLU A C 1
ATOM 2415 O O . GLU A 1 324 ? 2.903 -11.020 -8.314 1.00 98.62 324 GLU A O 1
ATOM 2420 N N . LEU A 1 325 ? 1.140 -9.705 -7.900 1.00 98.69 325 LEU A N 1
ATOM 2421 C CA . LEU A 1 325 ? 1.490 -8.594 -8.779 1.00 98.69 325 LEU A CA 1
ATOM 2422 C C . LEU A 1 325 ? 2.122 -7.466 -7.957 1.00 98.69 325 LEU A C 1
ATOM 2424 O O . LEU A 1 325 ? 1.465 -6.840 -7.120 1.00 98.69 325 LEU A O 1
ATOM 2428 N N . ALA A 1 326 ? 3.387 -7.156 -8.238 1.00 98.69 326 ALA A N 1
ATOM 2429 C CA . ALA A 1 326 ? 4.128 -6.120 -7.530 1.00 98.69 326 ALA A CA 1
ATOM 2430 C C . ALA A 1 326 ? 3.439 -4.757 -7.685 1.00 98.69 326 ALA A C 1
ATOM 2432 O O . ALA A 1 326 ? 3.081 -4.350 -8.794 1.00 98.69 326 ALA A O 1
ATOM 2433 N N . GLY A 1 327 ? 3.234 -4.058 -6.567 1.00 98.38 327 GLY A N 1
ATOM 2434 C CA . GLY A 1 327 ? 2.573 -2.752 -6.509 1.00 98.38 327 GLY A CA 1
ATOM 2435 C C . GLY A 1 327 ? 1.044 -2.780 -6.595 1.00 98.38 327 GLY A C 1
ATOM 2436 O O . GLY A 1 327 ? 0.404 -1.860 -6.082 1.00 98.38 327 GLY A O 1
ATOM 2437 N N . ALA A 1 328 ? 0.435 -3.834 -7.154 1.00 98.62 328 ALA A N 1
ATOM 2438 C CA . ALA A 1 328 ? -1.018 -3.902 -7.340 1.00 98.62 328 ALA A CA 1
ATOM 2439 C C . ALA A 1 328 ? -1.778 -3.971 -6.005 1.00 98.62 328 ALA A C 1
ATOM 2441 O O . ALA A 1 328 ? -2.940 -3.580 -5.937 1.00 98.62 328 ALA A O 1
ATOM 2442 N N . GLY A 1 329 ? -1.094 -4.370 -4.927 1.00 97.50 329 GLY A N 1
ATOM 2443 C CA . GLY A 1 329 ? -1.584 -4.283 -3.551 1.00 97.50 329 GLY A CA 1
ATOM 2444 C C . GLY A 1 329 ? -1.872 -2.868 -3.051 1.00 97.50 329 GLY A C 1
ATOM 2445 O O . GLY A 1 329 ? -2.548 -2.738 -2.041 1.00 97.50 329 GLY A O 1
ATOM 2446 N N . SER A 1 330 ? -1.425 -1.822 -3.750 1.00 98.06 330 SER A N 1
ATOM 2447 C CA . SER A 1 330 ? -1.862 -0.438 -3.512 1.00 98.06 330 SER A CA 1
ATOM 2448 C C . SER A 1 330 ? -3.246 -0.132 -4.087 1.00 98.06 330 SER A C 1
ATOM 2450 O O . SER A 1 330 ? -3.890 0.829 -3.669 1.00 98.06 330 SER A O 1
ATOM 2452 N N . GLY A 1 331 ? -3.704 -0.937 -5.052 1.00 98.19 331 GLY A N 1
ATOM 2453 C CA . GLY A 1 331 ? -4.872 -0.655 -5.878 1.00 98.19 331 GLY A CA 1
ATOM 2454 C C . GLY A 1 331 ? -4.625 0.402 -6.958 1.00 98.19 331 GLY A C 1
ATOM 2455 O O . GLY A 1 331 ? -5.566 0.735 -7.667 1.00 98.19 331 GLY A O 1
ATOM 2456 N N . LEU A 1 332 ? -3.399 0.931 -7.106 1.00 98.25 332 LEU A N 1
ATOM 2457 C CA . LEU A 1 332 ? -3.144 2.099 -7.961 1.00 98.25 332 LEU A CA 1
ATOM 2458 C C . LEU A 1 332 ? -2.142 1.872 -9.091 1.00 98.25 332 LEU A C 1
ATOM 2460 O O . LEU A 1 332 ? -2.256 2.525 -10.117 1.00 98.25 332 LEU A O 1
ATOM 2464 N N . LEU A 1 333 ? -1.150 0.994 -8.939 1.00 98.62 333 LEU A N 1
ATOM 2465 C CA . LEU A 1 333 ? -0.121 0.783 -9.966 1.00 98.62 333 LEU A CA 1
ATOM 2466 C C . LEU A 1 333 ? 0.416 -0.642 -9.958 1.00 98.62 333 LEU A C 1
ATOM 2468 O O . LEU A 1 333 ? 0.165 -1.395 -9.022 1.00 98.62 333 LEU A O 1
ATOM 2472 N N . THR A 1 334 ? 1.160 -1.033 -10.993 1.00 98.56 334 THR A N 1
ATOM 2473 C CA . THR A 1 334 ? 1.812 -2.345 -11.026 1.00 98.56 334 THR A CA 1
ATOM 2474 C C . THR A 1 334 ? 3.172 -2.314 -11.709 1.00 98.56 334 THR A C 1
ATOM 2476 O O . THR A 1 334 ? 3.381 -1.581 -12.673 1.00 98.56 334 THR A O 1
ATOM 2479 N N . PHE A 1 335 ? 4.080 -3.146 -11.198 1.00 98.50 335 PHE A N 1
ATOM 2480 C CA . PHE A 1 335 ? 5.373 -3.498 -11.790 1.00 98.50 335 PHE A CA 1
ATOM 2481 C C . PHE A 1 335 ? 5.336 -4.903 -12.421 1.00 98.50 335 PHE A C 1
ATOM 2483 O O . PHE A 1 335 ? 6.372 -5.453 -12.789 1.00 98.50 335 PHE A O 1
ATOM 2490 N N . GLY A 1 336 ? 4.146 -5.491 -12.570 1.00 97.88 336 GLY A N 1
ATOM 2491 C CA . GLY A 1 336 ? 3.941 -6.820 -13.136 1.00 97.88 336 GLY A CA 1
ATOM 2492 C C . GLY A 1 336 ? 4.114 -7.966 -12.127 1.00 97.88 336 GLY A C 1
ATOM 2493 O O . GLY A 1 336 ? 4.236 -7.728 -10.922 1.00 97.88 336 GLY A O 1
ATOM 2494 N N . PRO A 1 337 ? 4.086 -9.224 -12.602 1.00 98.38 337 PRO A N 1
ATOM 2495 C CA . PRO A 1 337 ? 4.164 -10.410 -11.749 1.00 98.38 337 PRO A CA 1
ATOM 2496 C C . PRO A 1 337 ? 5.499 -10.528 -11.007 1.00 98.38 337 PRO A C 1
ATOM 2498 O O . PRO A 1 337 ? 6.564 -10.503 -11.631 1.00 98.38 337 PRO A O 1
ATOM 2501 N N . VAL A 1 338 ? 5.449 -10.73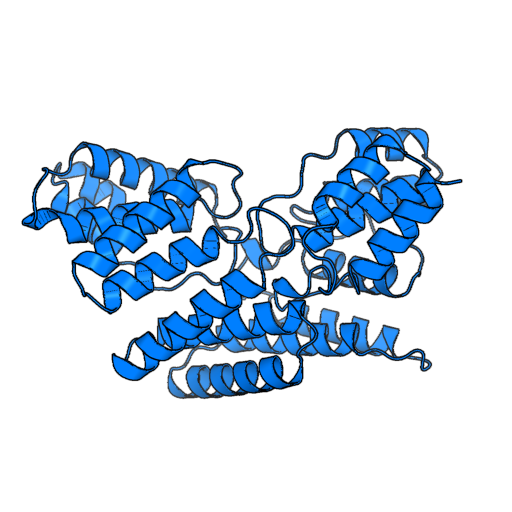5 -9.688 1.00 98.81 338 VAL A N 1
ATOM 2502 C CA . VAL A 1 338 ? 6.641 -10.929 -8.839 1.00 98.81 338 VAL A CA 1
ATOM 2503 C C . VAL A 1 338 ? 7.468 -12.130 -9.304 1.00 98.81 338 VAL A C 1
ATOM 2505 O O . VAL A 1 338 ? 8.694 -12.057 -9.335 1.00 98.81 338 VAL A O 1
ATOM 2508 N N . ASP A 1 339 ? 6.823 -13.203 -9.762 1.00 98.69 339 ASP A N 1
ATOM 2509 C CA . ASP A 1 339 ? 7.519 -14.403 -10.245 1.00 98.69 339 ASP A CA 1
ATOM 2510 C C . ASP A 1 339 ? 8.411 -14.120 -11.466 1.00 98.69 339 ASP A C 1
ATOM 2512 O O . ASP A 1 339 ? 9.471 -14.732 -11.627 1.00 98.69 339 ASP A O 1
ATOM 2516 N N . GLY A 1 340 ? 8.031 -13.146 -12.303 1.00 98.25 340 GLY A N 1
ATOM 2517 C CA . GLY A 1 340 ? 8.855 -12.682 -13.420 1.00 98.25 340 GLY A CA 1
ATOM 2518 C C . GLY A 1 340 ? 10.151 -12.023 -12.940 1.00 98.25 340 GLY A C 1
ATOM 2519 O O . GLY A 1 340 ? 11.232 -12.335 -13.449 1.00 98.25 340 GLY A O 1
ATOM 2520 N N . TRP A 1 341 ? 10.051 -11.180 -11.908 1.00 98.62 341 TRP A N 1
ATOM 2521 C CA . TRP A 1 341 ? 11.196 -10.543 -11.255 1.00 98.62 341 TRP A CA 1
ATOM 2522 C C . TRP A 1 341 ? 12.104 -11.565 -10.571 1.00 98.62 341 TRP A C 1
ATOM 2524 O O . TRP A 1 341 ? 13.306 -11.577 -10.831 1.00 98.62 341 TRP A O 1
ATOM 2534 N N . LEU A 1 342 ? 11.540 -12.470 -9.766 1.00 98.88 342 LEU A N 1
ATOM 2535 C CA . LEU A 1 342 ? 12.291 -13.539 -9.096 1.00 98.88 342 LEU A CA 1
ATOM 2536 C C . LEU A 1 342 ? 13.036 -14.420 -10.108 1.00 98.88 342 LEU A C 1
ATOM 2538 O O . LEU A 1 342 ? 14.214 -14.732 -9.921 1.00 98.88 342 LEU A O 1
ATOM 2542 N N . GLY A 1 343 ? 12.382 -14.773 -11.219 1.00 98.62 343 GLY A N 1
ATOM 2543 C CA . GLY A 1 343 ? 12.999 -15.530 -12.304 1.00 98.62 343 GLY A CA 1
ATOM 2544 C C . GLY A 1 343 ? 14.157 -14.790 -12.978 1.00 98.62 343 GLY A C 1
ATOM 2545 O O . GLY A 1 343 ? 15.181 -15.408 -13.270 1.00 98.62 343 GLY A O 1
ATOM 2546 N N . ALA A 1 344 ? 14.022 -13.483 -13.219 1.00 98.44 344 ALA A N 1
ATOM 2547 C CA . ALA A 1 344 ? 15.091 -12.663 -13.791 1.00 98.44 344 ALA A CA 1
ATOM 2548 C C . ALA A 1 344 ? 16.295 -12.543 -12.846 1.00 98.44 344 ALA A C 1
ATOM 2550 O O . ALA A 1 344 ? 17.429 -12.747 -13.276 1.00 98.44 344 ALA A O 1
ATOM 2551 N N . ILE A 1 345 ? 16.043 -12.287 -11.561 1.00 98.69 345 ILE A N 1
ATOM 2552 C CA . ILE A 1 345 ? 17.089 -12.176 -10.541 1.00 98.69 345 ILE A CA 1
ATOM 2553 C C . ILE A 1 345 ? 17.861 -13.491 -10.404 1.00 98.69 345 ILE A C 1
ATOM 2555 O O . ILE A 1 345 ? 19.090 -13.486 -10.413 1.00 98.69 345 ILE A O 1
ATOM 2559 N N . ARG A 1 346 ? 17.158 -14.628 -10.327 1.00 98.62 346 ARG A N 1
ATOM 2560 C CA . ARG A 1 346 ? 17.793 -15.945 -10.202 1.00 98.62 346 ARG A CA 1
ATOM 2561 C C . ARG A 1 346 ? 18.715 -16.253 -11.381 1.00 98.62 346 ARG A C 1
ATOM 2563 O O . ARG A 1 346 ? 19.859 -16.627 -11.155 1.00 98.62 346 ARG A O 1
ATOM 2570 N N . ARG A 1 347 ? 18.263 -16.003 -12.617 1.00 98.50 347 ARG A N 1
ATOM 2571 C CA . ARG A 1 347 ? 19.107 -16.174 -13.814 1.00 98.50 347 ARG A CA 1
ATOM 2572 C C . ARG A 1 347 ? 20.375 -15.320 -13.760 1.00 98.50 347 ARG A C 1
ATOM 2574 O O . ARG A 1 347 ? 21.436 -15.807 -14.120 1.00 98.50 347 ARG A O 1
ATOM 2581 N N . ALA A 1 348 ? 20.274 -14.071 -13.303 1.00 98.12 348 ALA A N 1
ATOM 2582 C CA . ALA A 1 348 ? 21.432 -13.185 -13.179 1.00 98.12 348 ALA A CA 1
ATOM 2583 C C . ALA A 1 348 ? 22.405 -13.619 -12.065 1.00 98.12 348 ALA A C 1
ATOM 2585 O O . ALA A 1 348 ? 23.609 -13.431 -12.188 1.00 98.12 348 ALA A O 1
ATOM 2586 N N . LEU A 1 349 ? 21.905 -14.215 -10.978 1.00 97.62 349 LEU A N 1
ATOM 2587 C CA . LEU A 1 349 ? 22.748 -14.731 -9.894 1.00 97.62 349 LEU A CA 1
ATOM 2588 C C . LEU A 1 349 ? 23.461 -16.046 -10.251 1.00 97.62 349 LEU A C 1
ATOM 2590 O O . LEU A 1 349 ? 24.519 -16.314 -9.677 1.00 97.62 349 LEU A O 1
ATOM 2594 N N . GLU A 1 350 ? 22.869 -16.841 -11.147 1.00 95.12 350 GLU A N 1
ATOM 2595 C CA . GLU A 1 350 ? 23.397 -18.114 -11.662 1.00 95.12 350 GLU A CA 1
ATOM 2596 C C . GLU A 1 350 ? 24.389 -17.941 -12.829 1.00 95.12 350 GLU A C 1
ATOM 2598 O O . GLU A 1 350 ? 25.206 -18.836 -13.050 1.00 95.12 350 GLU A O 1
ATOM 2603 N N . ALA A 1 351 ? 24.318 -16.821 -13.560 1.00 87.38 351 ALA A N 1
ATOM 2604 C CA . ALA A 1 351 ? 25.288 -16.437 -14.591 1.00 87.38 351 ALA A CA 1
ATOM 2605 C C . ALA A 1 351 ? 26.666 -16.102 -13.994 1.00 87.38 351 ALA A C 1
ATOM 2607 O O . ALA A 1 351 ? 27.664 -16.177 -14.741 1.00 87.38 351 ALA A O 1
#

Radius of gyration: 20.98 Å; chains: 1; bounding box: 55×41×66 Å

Secondary structure (DSSP, 8-state):
-HHHHHHHHTT-HHHHHHHHTT-------SS-S-HHHHHHHHHHHHHHHHHSPPSGGGHHHHHHHHHHHHHHTTT---SHHHHHHHHHHHHHHHHT-HHHHHHHHHHHHHTS-SSS--HHHHHHHHHHHHHHHHHHT-HHHHHHHHHHHHHHHHHTT-HHHHHHHHHHHHHHHHHTT-TTHHHHHHHHHHHHHHHT--SSTTHHHHHHHHHHHHHTTTTTSS-HHHHTTHHHHHHHHHHHHTT------TTS--GGGHHHHHHHHHHHTT-HHHHHHHHHHPPPPPSSTTHHHHHHHHHHHHHHTT-HHHHHHHHHHHGGGTTSEETGGGTS---EEHHHHHHHHHHHHH-